Protein AF-A0A2R5FZ12-F1 (afdb_monomer)

Radius of gyration: 23.01 Å; Cα contacts (8 Å, |Δi|>4): 188; chains: 1; bounding box: 53×39×66 Å

pLDDT: mean 78.71, std 20.4, range [30.52, 96.88]

Sequence (179 aa):
MFALALGKTIGLENEPVILAGKSTLNLNSYYGGYCYAPLYIFCGKHLLAAKLRPSNVDPAGGALEELQRVIKQIRQKWKNVEILVRGDSAYSRENIMGWCESQTGVDYVFGLAQNSRLIQMTIATQSKAENEFEQKLSPIVSFLETLFIPDEELPQLASELIENSIWYKSLDYQTLQEC

Solvent-accessible surface area (backbone atoms only — not comparable to full-atom values): 11147 Å² total; per-residue (Å²): 106,41,37,34,52,54,96,68,94,76,88,90,84,91,78,91,81,87,88,85,82,82,92,55,70,26,69,20,81,90,77,73,40,72,35,69,46,65,46,48,37,25,44,77,93,41,80,77,44,78,45,85,37,51,31,73,54,64,85,44,65,70,44,58,61,51,49,53,54,51,51,52,58,49,37,75,78,41,78,86,58,65,38,38,42,29,29,35,38,72,53,62,38,67,76,47,51,56,48,34,72,72,36,89,57,32,48,76,52,58,38,74,64,92,45,72,68,59,52,64,73,38,44,72,58,50,55,51,52,52,53,51,49,51,64,60,38,53,63,47,37,57,51,46,52,73,77,42,83,85,55,90,60,48,61,59,58,37,52,74,73,54,81,88,82,87,86,86,82,90,81,89,80,82,78,80,79,80,130

Foldseek 3Di:
DKEKAFPDDDDDDDDDDDDDDDDLFDQAPVVRGTDWLWDFYYHVPRTQDIDIHRNPDQSCVCVQVVVVVSVVVVCVVPVDTAMEMEEEQSNPDPVNQVVQVVDPRRHYDYHHDDDPVVCVVCVVVVVVQVVVLCVQLVVQLVVVVVVDPDDPCSSVVSSVVDDDDDDDDDDDDDDPPDD

Mean predicted aligned error: 11.36 Å

Organism: NCBI:txid2005467

InterPro domains:
  IPR025668 Transposase DDE domain [PF13701] (26-148)

Nearest PDB structures (foldseek):
  3gt0-assembly1_A  TM=4.616E-01  e=7.090E-01  Bacillus cereus ATCC 14579
  6xp2-assembly1_A  TM=3.821E-01  e=1.670E+00  Homo sapiens
  6lhm-assembly2_B  TM=3.784E-01  e=1.563E+00  Homo sapiens
  5u1c-assembly1_D  TM=3.478E-01  e=7.114E+00  Saccharolobus solfataricus

Structure (mmCIF, N/CA/C/O backbone):
data_AF-A0A2R5FZ12-F1
#
_entry.id   AF-A0A2R5FZ12-F1
#
loop_
_atom_site.group_PDB
_atom_site.id
_atom_site.type_symbol
_atom_site.label_atom_id
_atom_site.label_alt_id
_atom_site.label_comp_id
_atom_site.label_asym_id
_atom_site.label_entity_id
_atom_site.label_seq_id
_atom_site.pdbx_PDB_ins_code
_atom_site.Cartn_x
_atom_site.Cartn_y
_atom_site.Cartn_z
_atom_site.occupancy
_atom_site.B_iso_or_equiv
_atom_site.auth_seq_id
_atom_site.auth_comp_id
_atom_site.auth_asym_id
_atom_site.auth_atom_id
_atom_site.pdbx_PDB_model_num
ATOM 1 N N . MET A 1 1 ? -7.144 0.133 -1.389 1.00 37.16 1 MET A N 1
ATOM 2 C CA . MET A 1 1 ? -7.596 -1.062 -0.655 1.00 37.16 1 MET A CA 1
ATOM 3 C C . MET A 1 1 ? -6.992 -1.080 0.749 1.00 37.16 1 MET A C 1
ATOM 5 O O . MET A 1 1 ? -5.779 -0.957 0.860 1.00 37.16 1 MET A O 1
ATOM 9 N N . PHE A 1 2 ? -7.809 -1.215 1.805 1.00 31.83 2 PHE A N 1
ATOM 10 C CA . PHE A 1 2 ? -7.318 -1.551 3.150 1.00 31.83 2 PHE A CA 1
ATOM 11 C C . PHE A 1 2 ? -7.220 -3.067 3.310 1.00 31.83 2 PHE A C 1
ATOM 13 O O . PHE A 1 2 ? -8.143 -3.800 2.952 1.00 31.83 2 PHE A O 1
ATOM 20 N N . ALA A 1 3 ? -6.137 -3.530 3.917 1.00 31.30 3 ALA A N 1
ATOM 21 C CA . ALA A 1 3 ? -5.964 -4.905 4.347 1.00 31.30 3 ALA A CA 1
ATOM 22 C C . ALA A 1 3 ? -5.496 -4.896 5.804 1.00 31.30 3 ALA A C 1
ATOM 24 O O . ALA A 1 3 ? -4.381 -4.487 6.095 1.00 31.30 3 ALA A O 1
ATOM 25 N N . LEU A 1 4 ? -6.321 -5.352 6.741 1.00 30.78 4 LEU A N 1
ATOM 26 C CA . LEU A 1 4 ? -5.812 -5.737 8.052 1.00 30.78 4 LEU A CA 1
ATOM 27 C C . LEU A 1 4 ? -5.124 -7.095 7.913 1.00 30.78 4 LEU A C 1
ATOM 29 O O . LEU A 1 4 ? -5.701 -8.046 7.388 1.00 30.78 4 LEU A O 1
ATOM 33 N N . ALA A 1 5 ? -3.896 -7.216 8.398 1.00 31.72 5 ALA A N 1
ATOM 34 C CA . ALA A 1 5 ? -3.294 -8.519 8.623 1.00 31.72 5 ALA A CA 1
ATOM 35 C C . ALA A 1 5 ? -3.570 -8.910 10.079 1.00 31.72 5 ALA A C 1
ATOM 37 O O . ALA A 1 5 ? -2.927 -8.403 10.993 1.00 31.72 5 ALA A O 1
ATOM 38 N N . LEU A 1 6 ? -4.547 -9.796 10.301 1.00 33.41 6 LEU A N 1
ATOM 39 C CA . LEU A 1 6 ? -4.666 -10.518 11.569 1.00 33.41 6 LEU A CA 1
ATOM 40 C C . LEU A 1 6 ? -4.069 -11.905 11.355 1.00 33.41 6 LEU A C 1
ATOM 42 O O . LEU A 1 6 ? -4.461 -12.629 10.436 1.00 33.41 6 LEU A O 1
ATOM 46 N N . GLY A 1 7 ? -3.120 -12.286 12.204 1.00 30.52 7 GLY A N 1
ATOM 47 C CA . GLY A 1 7 ? -2.540 -13.624 12.205 1.00 30.52 7 GLY A CA 1
ATOM 48 C C . GLY A 1 7 ? -3.525 -14.669 12.729 1.00 30.52 7 GLY A C 1
ATOM 49 O O . GLY A 1 7 ? -3.371 -15.133 13.854 1.00 30.52 7 GLY A O 1
ATOM 50 N N . LYS A 1 8 ? -4.546 -15.049 11.943 1.00 34.25 8 LYS A N 1
A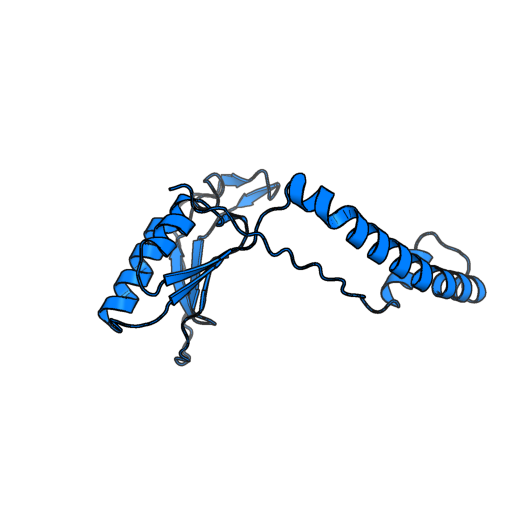TOM 51 C CA . LYS A 1 8 ? -5.244 -16.337 12.107 1.00 34.25 8 LYS A CA 1
ATOM 52 C C . LYS A 1 8 ? -6.089 -16.733 10.893 1.00 34.25 8 LYS A C 1
ATOM 54 O O . LYS A 1 8 ? -6.926 -15.974 10.414 1.00 34.25 8 LYS A O 1
ATOM 59 N N . THR A 1 9 ? -5.897 -17.967 10.438 1.00 34.16 9 THR A N 1
ATOM 60 C CA . THR A 1 9 ? -6.667 -18.615 9.370 1.00 34.16 9 THR A CA 1
ATOM 61 C C . THR A 1 9 ? -8.039 -19.035 9.898 1.00 34.16 9 THR A C 1
ATOM 63 O O . THR A 1 9 ? -8.113 -19.797 10.860 1.00 34.16 9 THR A O 1
ATOM 66 N N . ILE A 1 10 ? -9.125 -18.563 9.281 1.00 36.34 10 ILE A N 1
ATOM 67 C CA . ILE A 1 10 ? -10.497 -19.037 9.540 1.00 36.34 10 ILE A CA 1
ATOM 68 C C . ILE A 1 10 ? -11.136 -19.449 8.195 1.00 36.34 10 ILE A C 1
ATOM 70 O O . ILE A 1 10 ? -10.653 -19.051 7.137 1.00 36.34 10 ILE A O 1
ATOM 74 N N . GLY A 1 11 ? -12.068 -20.405 8.233 1.00 34.91 11 GLY A N 1
ATOM 75 C CA . GLY A 1 11 ? -12.521 -21.234 7.112 1.00 34.91 11 GLY A CA 1
ATOM 76 C C . GLY A 1 11 ? -13.508 -20.598 6.126 1.00 34.91 11 GLY A C 1
ATOM 77 O O . GLY A 1 11 ? -13.911 -19.449 6.258 1.00 34.91 11 GLY A O 1
ATOM 78 N N . LEU A 1 12 ? -13.818 -21.395 5.099 1.00 48.75 12 LEU A N 1
ATOM 79 C CA . LEU A 1 12 ? -14.592 -21.097 3.891 1.00 48.75 12 LEU A CA 1
ATOM 80 C C . LEU A 1 12 ? -16.104 -21.215 4.122 1.00 48.75 12 LEU A C 1
ATOM 82 O O . LEU A 1 12 ? -16.524 -22.209 4.697 1.00 48.75 12 LEU A O 1
ATOM 86 N N . GLU A 1 13 ? -16.876 -20.270 3.579 1.00 36.62 13 GLU A N 1
ATOM 87 C CA . GLU A 1 13 ? -18.112 -20.490 2.803 1.00 36.62 13 GLU A CA 1
ATOM 88 C C . GLU A 1 13 ? -18.540 -19.146 2.173 1.00 36.62 13 GLU A C 1
ATOM 90 O O . GLU A 1 13 ? -18.521 -18.110 2.837 1.00 36.62 13 GLU A O 1
ATOM 95 N N . ASN A 1 14 ? -18.828 -19.144 0.865 1.00 37.09 14 ASN A N 1
ATOM 96 C CA . ASN A 1 14 ? -19.140 -17.952 0.067 1.00 37.09 14 ASN A CA 1
ATOM 97 C C . ASN A 1 14 ? -20.619 -17.964 -0.343 1.00 37.09 14 ASN A C 1
ATOM 99 O O . ASN A 1 14 ? -21.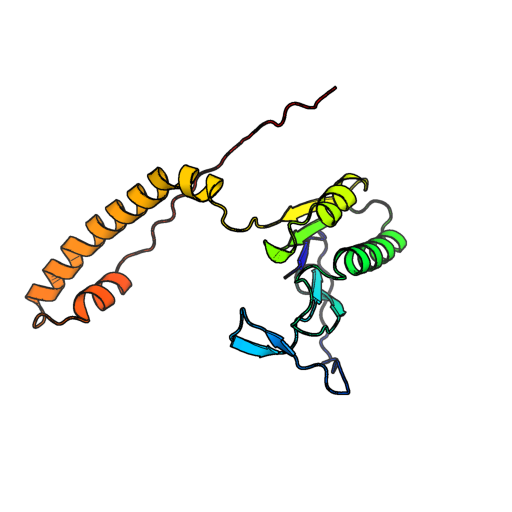015 -18.799 -1.151 1.00 37.09 14 ASN A O 1
ATOM 103 N N . GLU A 1 15 ? -21.383 -16.976 0.119 1.00 30.98 15 GLU A N 1
ATOM 104 C CA . GLU A 1 15 ? -22.682 -16.576 -0.441 1.00 30.98 15 GLU A CA 1
ATOM 105 C C . GLU A 1 15 ? -22.563 -15.111 -0.918 1.00 30.98 15 GLU A C 1
ATOM 107 O O . GLU A 1 15 ? -22.040 -14.270 -0.175 1.00 30.98 15 GLU A O 1
ATOM 112 N N . PRO A 1 16 ? -22.981 -14.767 -2.151 1.00 31.72 16 PRO A N 1
ATOM 113 C CA . PRO A 1 16 ? -22.847 -13.411 -2.674 1.00 31.72 16 PRO A CA 1
ATOM 114 C C . PRO A 1 16 ? -23.851 -12.448 -2.020 1.00 31.72 16 PRO A C 1
ATOM 116 O O . PRO A 1 16 ? -25.064 -12.580 -2.164 1.00 31.72 16 PRO A O 1
ATOM 119 N N . VAL A 1 17 ? -23.338 -11.416 -1.345 1.00 34.41 17 VAL A N 1
ATOM 120 C CA . VAL A 1 17 ? -24.139 -10.314 -0.788 1.00 34.41 17 VAL A CA 1
ATOM 121 C C . VAL A 1 17 ? -24.279 -9.206 -1.837 1.00 34.41 17 VAL A C 1
ATOM 123 O O . VAL A 1 17 ? -23.292 -8.574 -2.212 1.00 34.41 17 VAL A O 1
ATOM 126 N N . ILE A 1 18 ? -25.504 -8.933 -2.300 1.00 33.47 18 ILE A N 1
ATOM 127 C CA . ILE A 1 18 ? -25.792 -7.786 -3.177 1.00 33.47 18 ILE A CA 1
ATOM 128 C C . ILE A 1 18 ? -25.834 -6.501 -2.337 1.00 33.47 18 ILE A C 1
ATOM 130 O O . ILE A 1 18 ? -26.708 -6.322 -1.490 1.00 33.47 18 ILE A O 1
ATOM 134 N N . LEU A 1 19 ? -24.899 -5.584 -2.599 1.00 31.23 19 LEU A N 1
ATOM 135 C CA . LEU A 1 19 ? -24.813 -4.270 -1.963 1.00 31.23 19 LEU A CA 1
ATOM 136 C C . LEU A 1 19 ? -25.278 -3.171 -2.935 1.00 31.23 19 LEU A C 1
ATOM 138 O O . LEU A 1 19 ? -24.471 -2.662 -3.706 1.00 31.23 19 LEU A O 1
ATOM 142 N N . ALA A 1 20 ? -26.563 -2.800 -2.835 1.00 33.91 20 ALA A N 1
ATOM 143 C CA . ALA A 1 20 ? -27.115 -1.434 -2.954 1.00 33.91 20 ALA A CA 1
ATOM 144 C C . ALA A 1 20 ? -28.317 -1.236 -3.897 1.00 33.91 20 ALA A C 1
ATOM 146 O O . ALA A 1 20 ? -28.367 -1.721 -5.024 1.00 33.91 20 ALA A O 1
ATOM 147 N N . GLY A 1 21 ? -29.251 -0.405 -3.414 1.00 31.05 21 GLY A N 1
ATOM 148 C CA . GLY A 1 21 ? -30.323 0.237 -4.169 1.00 31.05 21 GLY A CA 1
ATOM 149 C C . GLY A 1 21 ? -30.170 1.768 -4.189 1.00 31.05 21 GLY A C 1
ATOM 150 O O . GLY A 1 21 ? -29.720 2.362 -3.214 1.00 31.05 21 GLY A O 1
ATOM 151 N N . LYS A 1 22 ? -30.603 2.365 -5.312 1.00 34.91 22 LYS A N 1
ATOM 152 C CA . LYS A 1 22 ? -30.754 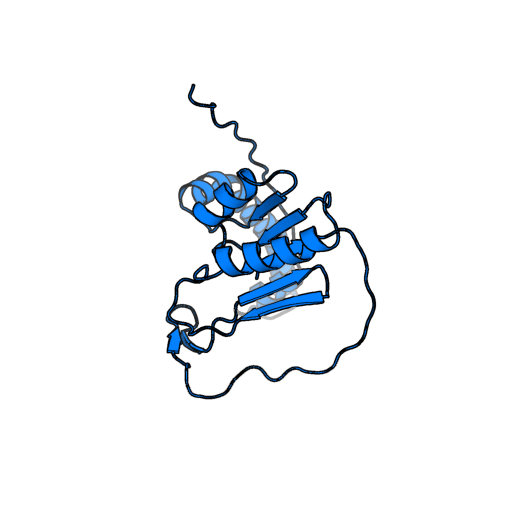3.799 -5.668 1.00 34.91 22 LYS A CA 1
ATOM 153 C C . LYS A 1 22 ? -29.483 4.676 -5.812 1.00 34.91 22 LYS A C 1
ATOM 155 O O . LYS A 1 22 ? -28.911 5.184 -4.855 1.00 34.91 22 LYS A O 1
ATOM 160 N N . SER A 1 23 ? -29.127 4.886 -7.090 1.00 44.22 23 SER A N 1
ATOM 161 C CA . SER A 1 23 ? -28.481 6.051 -7.738 1.00 44.22 23 SER A CA 1
ATOM 162 C C . SER A 1 23 ? -27.526 6.912 -6.894 1.00 44.22 23 SER A C 1
ATOM 164 O O . SER A 1 23 ? -27.899 7.966 -6.388 1.00 44.22 23 SER A O 1
ATOM 166 N N . THR A 1 24 ? -26.265 6.497 -6.813 1.00 49.84 24 THR A N 1
ATOM 167 C CA . THR A 1 24 ? -25.155 7.253 -6.184 1.00 49.84 24 THR A CA 1
ATOM 168 C C . THR A 1 24 ? -23.909 7.290 -7.084 1.00 49.84 24 THR A C 1
ATOM 170 O O . THR A 1 24 ? -22.797 7.565 -6.630 1.00 49.84 24 THR A O 1
ATOM 173 N N . LEU A 1 25 ? -24.114 7.025 -8.379 1.00 52.91 25 LEU A N 1
ATOM 174 C CA . LEU A 1 25 ? -23.098 7.068 -9.423 1.00 52.91 25 LEU A CA 1
ATOM 175 C C . LEU A 1 25 ? -22.672 8.528 -9.635 1.00 52.91 25 LEU A C 1
ATOM 177 O O . LEU A 1 25 ? -23.484 9.357 -10.039 1.00 52.91 25 LEU A O 1
ATOM 181 N N . ASN A 1 26 ? -21.416 8.848 -9.337 1.00 60.09 26 ASN A N 1
ATOM 182 C CA . ASN A 1 26 ? -20.874 10.196 -9.509 1.00 60.09 26 ASN A CA 1
ATOM 183 C C . ASN A 1 26 ? -19.678 10.168 -10.459 1.00 60.09 26 ASN A C 1
ATOM 185 O O . ASN A 1 26 ? -19.008 9.140 -10.591 1.00 60.09 26 ASN A O 1
ATOM 189 N N . LEU A 1 27 ? -19.430 11.292 -11.133 1.00 64.50 27 LEU A N 1
ATOM 190 C CA . LEU A 1 27 ? -18.272 11.443 -12.005 1.00 64.50 27 LEU A CA 1
ATOM 191 C C . LEU A 1 27 ? -17.005 11.486 -11.150 1.00 64.50 27 LEU A C 1
ATOM 193 O O . LEU A 1 27 ? -16.879 12.315 -10.249 1.00 64.50 27 LEU A O 1
ATOM 197 N N . ASN A 1 28 ? -16.068 10.601 -11.454 1.00 66.44 28 ASN A N 1
ATOM 198 C CA . ASN A 1 28 ? -14.747 10.589 -10.861 1.00 66.44 28 ASN A CA 1
ATOM 199 C C . ASN A 1 28 ? -13.733 11.036 -11.917 1.00 66.44 28 ASN A C 1
ATOM 201 O O . ASN A 1 28 ? -13.581 10.387 -12.949 1.00 66.44 28 ASN A O 1
ATOM 205 N N . SER A 1 29 ? -13.048 12.149 -11.659 1.00 69.44 29 SER A N 1
ATOM 206 C CA . SER A 1 29 ? -12.055 12.721 -12.575 1.00 69.44 29 SER A CA 1
ATOM 207 C C . SER A 1 29 ? -10.801 11.861 -12.712 1.00 69.44 29 SER A C 1
ATOM 209 O O . SER A 1 29 ? -10.200 11.845 -13.779 1.00 69.44 29 SER A O 1
ATOM 211 N N . TYR A 1 30 ? -10.429 11.122 -11.665 1.00 65.31 30 TYR A N 1
ATOM 212 C CA . TYR A 1 30 ? -9.283 10.215 -11.689 1.00 65.31 30 TYR A CA 1
ATOM 213 C C . TYR A 1 30 ? -9.537 8.997 -12.591 1.00 65.31 30 TYR A C 1
ATOM 215 O O . TYR A 1 30 ? -8.657 8.601 -13.344 1.00 65.31 30 TYR A O 1
ATOM 223 N N . TYR A 1 31 ? -10.751 8.437 -12.566 1.00 67.75 31 TYR A N 1
ATOM 224 C CA . TYR A 1 31 ? -11.140 7.296 -13.410 1.00 67.75 31 TYR A CA 1
ATOM 225 C C . TYR A 1 31 ? -11.833 7.692 -14.723 1.00 67.75 31 TYR A C 1
ATOM 227 O O . TYR A 1 31 ? -12.207 6.818 -15.499 1.00 67.75 31 TYR A O 1
ATOM 235 N N . GLY A 1 32 ? -12.041 8.989 -14.970 1.00 68.25 32 GLY A N 1
ATOM 236 C CA . GLY A 1 32 ? -12.652 9.495 -16.202 1.00 68.25 32 GLY A CA 1
ATOM 237 C C . GLY A 1 32 ? -14.081 9.000 -16.456 1.00 68.25 32 GLY A C 1
ATOM 238 O O . GLY A 1 32 ? -14.481 8.864 -17.608 1.00 68.25 32 GLY A O 1
ATOM 239 N N . GLY A 1 33 ? -14.858 8.699 -15.409 1.00 73.06 33 GLY A N 1
ATOM 240 C CA . GLY A 1 33 ? -16.167 8.066 -15.581 1.00 73.06 33 GLY A CA 1
ATOM 241 C C . GLY A 1 33 ? -17.053 8.080 -14.343 1.00 73.06 33 GLY A C 1
ATOM 242 O O . GLY A 1 33 ? -16.643 8.492 -13.256 1.00 73.06 33 GLY A O 1
ATOM 243 N N . TYR A 1 34 ? -18.298 7.639 -14.516 1.00 72.38 34 TYR A N 1
ATOM 244 C CA . TYR A 1 34 ? -19.248 7.516 -13.419 1.00 72.38 34 TYR A CA 1
ATOM 245 C C . TYR A 1 34 ? -19.059 6.184 -12.700 1.00 72.38 34 TYR A C 1
ATOM 247 O O . TYR A 1 34 ? -19.287 5.122 -13.277 1.00 72.38 34 TYR A O 1
ATOM 255 N N . CYS A 1 35 ? -18.654 6.227 -11.436 1.00 71.50 35 CYS A N 1
ATOM 256 C CA . CYS A 1 35 ? -18.363 5.016 -10.676 1.00 71.50 35 CYS A CA 1
ATOM 257 C C . CYS A 1 35 ? -18.780 5.123 -9.206 1.00 71.50 35 CYS A C 1
ATOM 259 O O . CYS A 1 35 ? -19.297 6.143 -8.745 1.00 71.50 35 CYS A O 1
ATOM 261 N N . TYR A 1 36 ? -18.558 4.028 -8.483 1.00 73.69 36 TYR A N 1
ATOM 262 C CA . TYR A 1 36 ? -18.585 3.955 -7.028 1.00 73.69 36 TYR A CA 1
ATOM 263 C C . TYR A 1 36 ? -17.155 3.874 -6.492 1.00 73.69 36 TYR A C 1
ATOM 265 O O . TYR A 1 36 ? -16.284 3.317 -7.155 1.00 73.69 36 TYR A O 1
ATOM 273 N N . ALA A 1 37 ? -16.926 4.362 -5.271 1.00 77.25 37 ALA A N 1
ATOM 274 C CA . ALA A 1 37 ? -15.649 4.206 -4.566 1.00 77.25 37 ALA A CA 1
ATOM 275 C C . ALA A 1 37 ? -15.832 3.357 -3.295 1.00 77.25 37 ALA A C 1
ATOM 277 O O . ALA A 1 37 ? -15.763 3.882 -2.174 1.00 77.25 37 ALA A O 1
ATOM 278 N N . PRO A 1 38 ? -16.118 2.048 -3.436 1.00 83.50 38 PRO A N 1
ATOM 279 C CA . PRO A 1 38 ? -16.372 1.194 -2.288 1.00 83.50 38 PRO A CA 1
ATOM 280 C C . PRO A 1 38 ? -15.158 1.158 -1.355 1.00 83.50 38 PRO A C 1
ATOM 282 O O . PRO A 1 38 ? -14.010 1.081 -1.790 1.00 83.50 38 PRO A O 1
ATOM 285 N N . LEU A 1 39 ? -15.429 1.225 -0.056 1.00 87.44 39 LEU A N 1
ATOM 286 C CA . LEU A 1 39 ? -14.437 1.012 0.984 1.00 87.44 39 LEU A CA 1
ATOM 287 C C . LEU A 1 39 ? -14.558 -0.421 1.480 1.00 87.44 39 LEU A C 1
ATOM 289 O O . LEU A 1 39 ? -15.613 -0.834 1.963 1.00 87.44 39 LEU A O 1
ATOM 293 N N . TYR A 1 40 ? -13.459 -1.156 1.371 1.00 89.06 40 TYR A N 1
ATOM 294 C CA . TYR A 1 40 ? -13.363 -2.530 1.832 1.00 89.06 40 TYR A CA 1
ATOM 295 C C . TYR A 1 40 ? -12.285 -2.660 2.895 1.00 89.06 40 TYR A C 1
ATOM 297 O O . TYR A 1 40 ? -11.207 -2.082 2.755 1.00 89.06 40 TYR A O 1
ATOM 305 N N . ILE A 1 41 ? -12.580 -3.457 3.919 1.00 91.19 41 ILE A N 1
ATOM 306 C CA . ILE A 1 41 ? -11.626 -3.885 4.938 1.00 91.19 41 ILE A CA 1
ATOM 307 C C . ILE A 1 41 ? -11.565 -5.405 4.897 1.00 91.19 41 ILE A C 1
ATOM 309 O O . ILE A 1 41 ? -12.573 -6.074 5.132 1.00 91.19 41 ILE A O 1
ATOM 313 N N . PHE A 1 42 ? -10.380 -5.940 4.625 1.00 89.44 42 PHE A N 1
ATOM 314 C CA . PHE A 1 42 ? -10.133 -7.378 4.590 1.00 89.44 42 PHE A CA 1
ATOM 315 C C . PHE A 1 42 ? -9.269 -7.837 5.760 1.00 89.44 42 PHE A C 1
ATOM 317 O O . PHE A 1 42 ? -8.474 -7.065 6.285 1.00 89.44 42 PHE A O 1
ATOM 324 N N . CYS A 1 43 ? -9.391 -9.114 6.112 1.00 88.19 43 CYS A N 1
ATOM 325 C CA . CYS A 1 43 ? -8.427 -9.864 6.901 1.00 88.19 43 CYS A CA 1
ATOM 326 C C . CYS A 1 43 ? -7.983 -11.111 6.131 1.00 88.19 43 CYS A C 1
ATOM 328 O O . CYS A 1 43 ? -8.678 -12.135 6.106 1.00 88.19 43 CYS A O 1
ATOM 330 N N . GLY A 1 44 ? -6.824 -11.018 5.475 1.00 85.62 44 GLY A N 1
ATOM 331 C CA . GLY A 1 44 ? -6.410 -12.004 4.480 1.00 85.62 44 GLY A CA 1
ATOM 332 C C . GLY A 1 44 ? -7.457 -12.095 3.367 1.00 85.62 44 GLY A C 1
ATOM 333 O O . GLY A 1 44 ? -7.744 -11.104 2.705 1.00 85.62 44 GLY A O 1
ATOM 334 N N . LYS A 1 45 ? -8.070 -13.270 3.205 1.00 86.62 45 LYS A N 1
ATOM 335 C CA . LYS A 1 45 ? -9.146 -13.511 2.229 1.00 86.62 45 LYS A CA 1
ATOM 336 C C . LYS A 1 45 ? -10.552 -13.118 2.708 1.00 86.62 45 LYS A C 1
ATOM 338 O O . LYS A 1 45 ? -11.494 -13.190 1.929 1.00 86.62 45 LYS A O 1
ATOM 343 N N . HIS A 1 46 ? -10.720 -12.754 3.981 1.00 86.88 46 HIS A N 1
ATOM 344 C CA . HIS A 1 46 ? -12.041 -12.516 4.568 1.00 86.88 46 HIS A CA 1
ATOM 345 C C . HIS A 1 46 ? -12.424 -11.048 4.486 1.00 86.88 46 HIS A C 1
ATOM 347 O O . HIS A 1 46 ? -11.686 -10.186 4.957 1.00 86.88 46 HIS A O 1
ATOM 353 N N . LEU A 1 47 ? -13.602 -10.764 3.943 1.00 89.69 47 LEU A N 1
ATOM 354 C CA . LEU A 1 47 ? -14.176 -9.427 3.949 1.00 89.69 47 LEU A CA 1
ATOM 355 C C . LEU A 1 47 ? -14.780 -9.130 5.331 1.00 89.69 47 LEU A C 1
ATOM 357 O O . LEU A 1 47 ? -15.734 -9.782 5.743 1.00 89.69 47 LEU A O 1
ATOM 361 N N . LEU A 1 48 ? -14.227 -8.148 6.048 1.00 90.56 48 LEU A N 1
ATOM 362 C CA . LEU A 1 48 ? -14.702 -7.733 7.376 1.00 90.56 48 LEU A CA 1
ATOM 363 C C . LEU A 1 48 ? -15.691 -6.566 7.312 1.00 90.56 48 LEU A C 1
ATOM 365 O O . LEU A 1 48 ? -16.578 -6.444 8.157 1.00 90.56 48 LEU A O 1
ATOM 369 N N . ALA A 1 49 ? -15.532 -5.682 6.327 1.00 90.69 49 ALA A N 1
ATOM 370 C CA . ALA A 1 49 ? -16.460 -4.589 6.082 1.00 90.69 49 ALA A CA 1
ATOM 371 C C . ALA A 1 49 ? -16.479 -4.209 4.603 1.00 90.69 49 ALA A C 1
ATOM 373 O O . ALA A 1 49 ? -15.433 -4.144 3.958 1.00 90.69 49 ALA A O 1
ATOM 374 N N . ALA A 1 50 ? -17.674 -3.896 4.106 1.00 90.75 50 ALA A N 1
ATOM 375 C CA . ALA A 1 50 ? -17.899 -3.302 2.800 1.00 90.75 50 ALA A CA 1
ATOM 376 C C . ALA A 1 50 ? -18.854 -2.123 2.949 1.00 90.75 50 ALA A C 1
ATOM 378 O O . ALA A 1 50 ? -19.971 -2.271 3.446 1.00 90.75 50 ALA A O 1
ATOM 379 N N . LYS A 1 51 ? -18.409 -0.949 2.513 1.00 85.94 51 LYS A N 1
ATOM 380 C CA . LYS A 1 51 ? -19.196 0.279 2.529 1.00 85.94 51 LYS A CA 1
ATOM 381 C C . LYS A 1 51 ? -19.201 0.872 1.135 1.00 85.94 51 LYS A C 1
ATOM 383 O O . LYS A 1 51 ? -18.175 1.353 0.655 1.00 85.94 51 LYS A O 1
ATOM 388 N N . LEU A 1 52 ? -20.359 0.841 0.484 1.00 83.75 52 LEU A N 1
ATOM 389 C CA . LEU A 1 52 ? -20.523 1.521 -0.791 1.00 83.75 52 LEU A CA 1
ATOM 390 C C . LEU A 1 52 ? -20.538 3.033 -0.556 1.00 83.75 52 LEU A C 1
ATOM 392 O O . LEU A 1 52 ? -21.228 3.520 0.339 1.00 83.75 52 LEU A O 1
ATOM 396 N N . ARG A 1 53 ? -19.764 3.770 -1.353 1.00 84.06 53 ARG A N 1
ATOM 397 C CA . ARG A 1 53 ? -19.682 5.229 -1.275 1.00 84.06 53 ARG A CA 1
ATOM 398 C C . ARG A 1 53 ? -19.773 5.843 -2.671 1.00 84.06 53 ARG A C 1
ATOM 400 O O . ARG A 1 53 ? -19.313 5.212 -3.632 1.00 84.06 53 ARG A O 1
ATOM 407 N N . PRO A 1 54 ? -20.311 7.070 -2.781 1.00 78.25 54 PRO A N 1
ATOM 408 C CA . PRO A 1 54 ? -20.155 7.885 -3.979 1.00 78.25 54 PRO A CA 1
ATOM 409 C C . PRO A 1 54 ? -18.677 8.022 -4.358 1.00 78.25 54 PRO A C 1
ATOM 411 O O . PRO A 1 54 ? -17.811 8.005 -3.489 1.00 78.25 54 PRO A O 1
ATOM 414 N N . SER A 1 55 ? -18.371 8.161 -5.642 1.00 75.06 55 SER A N 1
ATOM 415 C CA . SER A 1 55 ? -16.988 8.259 -6.131 1.00 75.06 55 SER A CA 1
ATOM 416 C C . SER A 1 55 ? -16.368 9.657 -6.063 1.00 75.06 55 SER A C 1
ATOM 418 O O . SER A 1 55 ? -15.179 9.796 -6.342 1.00 75.06 55 SER A O 1
ATOM 420 N N . ASN A 1 56 ? -17.150 10.680 -5.711 1.00 77.75 56 ASN A N 1
ATOM 421 C CA . ASN A 1 56 ? -16.733 12.082 -5.607 1.00 77.75 56 ASN A CA 1
ATOM 422 C C . ASN A 1 56 ? -16.332 12.497 -4.179 1.00 77.75 56 ASN A C 1
ATOM 424 O O . ASN A 1 56 ? -16.199 13.685 -3.898 1.00 77.75 56 ASN A O 1
ATOM 428 N N . VAL A 1 57 ? -16.185 11.535 -3.267 1.00 82.25 57 VAL A N 1
ATOM 429 C CA . VAL A 1 57 ? -15.733 11.772 -1.890 1.00 82.25 57 VAL A CA 1
ATOM 430 C C . VAL A 1 57 ? -14.227 11.563 -1.778 1.00 82.25 57 VAL A C 1
ATOM 432 O O . VAL A 1 57 ? -13.627 10.886 -2.615 1.00 82.25 57 VAL A O 1
ATOM 435 N N . ASP A 1 58 ? -13.620 12.095 -0.715 1.00 84.44 58 ASP A N 1
ATOM 436 C CA . ASP A 1 58 ? -12.220 11.796 -0.409 1.00 84.44 58 ASP A CA 1
ATOM 437 C C . ASP A 1 58 ? -12.002 10.265 -0.350 1.00 84.44 58 ASP A C 1
ATOM 439 O O . ASP A 1 58 ? -12.792 9.545 0.283 1.00 84.44 58 ASP A O 1
ATOM 443 N N . PRO A 1 59 ? -10.944 9.736 -0.992 1.00 82.25 59 PRO A N 1
ATOM 444 C CA . PRO A 1 59 ? -10.670 8.304 -1.007 1.00 82.25 59 PRO A CA 1
ATOM 445 C C . PRO A 1 59 ? -10.641 7.652 0.383 1.00 82.25 59 PRO A C 1
ATOM 447 O O . PRO A 1 59 ? -11.186 6.552 0.531 1.00 82.25 59 PRO A O 1
ATOM 450 N N . ALA A 1 60 ? -10.105 8.348 1.394 1.00 87.94 60 ALA A N 1
ATOM 451 C CA . ALA A 1 60 ? -10.046 7.935 2.797 1.00 87.94 60 ALA A CA 1
ATOM 452 C C . ALA A 1 60 ? -11.266 8.353 3.631 1.00 87.94 60 ALA A C 1
ATOM 454 O O . ALA A 1 60 ? -11.375 7.971 4.797 1.00 87.94 60 ALA A O 1
ATOM 455 N N . GLY A 1 61 ? -12.218 9.084 3.052 1.00 89.56 61 GLY A N 1
ATOM 456 C CA . GLY A 1 61 ? -13.430 9.522 3.734 1.00 89.56 61 GLY A CA 1
ATOM 457 C C . GLY A 1 61 ? -14.226 8.351 4.317 1.00 89.56 61 GLY A C 1
ATOM 458 O O . GLY A 1 61 ? -14.669 7.457 3.589 1.00 89.56 61 GLY A O 1
ATOM 459 N N . GLY A 1 62 ? -14.439 8.361 5.632 1.00 89.81 62 GLY A N 1
ATOM 460 C CA . GLY A 1 62 ? -15.156 7.300 6.338 1.00 89.81 62 GLY A CA 1
ATOM 461 C C . GLY A 1 62 ? -14.297 6.087 6.714 1.00 89.81 62 GLY A C 1
ATOM 462 O O . GLY A 1 62 ? -14.840 5.102 7.211 1.00 89.81 62 GLY A O 1
ATOM 463 N N . ALA A 1 63 ? -12.995 6.100 6.420 1.00 92.06 63 ALA A N 1
ATOM 464 C CA . ALA A 1 63 ? -12.121 4.963 6.666 1.00 92.06 63 ALA A CA 1
ATOM 465 C C . ALA A 1 63 ? -11.783 4.750 8.137 1.00 92.06 63 ALA A C 1
ATOM 467 O O . ALA A 1 63 ? -11.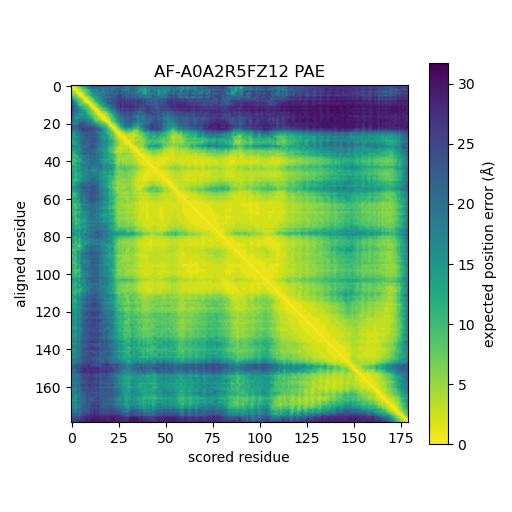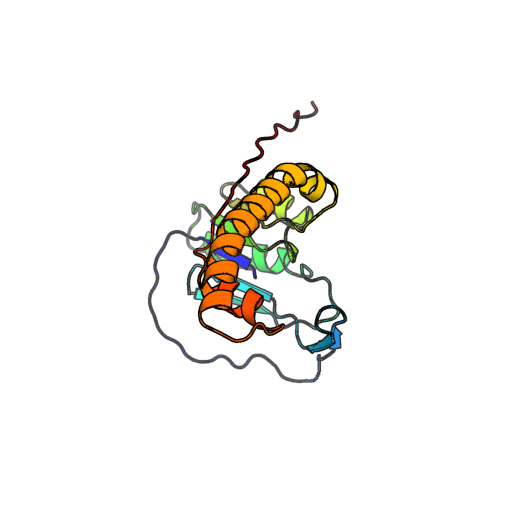808 3.613 8.608 1.00 92.06 63 ALA A O 1
ATOM 468 N N . LEU A 1 64 ? -11.475 5.832 8.853 1.00 95.06 64 LEU A N 1
ATOM 469 C CA . LEU A 1 64 ? -11.121 5.774 10.266 1.00 95.06 64 LEU A CA 1
ATOM 470 C C . LEU A 1 64 ? -12.283 5.210 11.091 1.00 95.06 64 LEU A C 1
ATOM 472 O O . LEU A 1 64 ? -12.086 4.353 11.947 1.00 95.06 64 LEU A O 1
ATOM 476 N N . GLU A 1 65 ? -13.505 5.633 10.783 1.00 95.06 65 GLU A N 1
ATOM 477 C CA . GLU A 1 65 ? -14.722 5.204 11.462 1.00 95.06 65 GLU A CA 1
ATOM 478 C C . GLU A 1 65 ? -14.989 3.710 11.240 1.00 95.06 65 GLU A C 1
ATOM 480 O O . GLU A 1 65 ? -15.318 2.983 12.180 1.00 95.06 65 GLU A O 1
ATOM 485 N N . GLU A 1 66 ? -14.814 3.220 10.007 1.00 94.38 66 GLU A N 1
ATOM 486 C CA . GLU A 1 66 ? -14.955 1.789 9.719 1.00 94.38 66 GLU A CA 1
ATOM 487 C C . GLU A 1 66 ? -13.839 0.965 10.370 1.00 94.38 66 GLU A C 1
ATOM 489 O O . GLU A 1 66 ? -14.110 -0.110 10.910 1.00 94.38 66 GLU A O 1
ATOM 494 N N . LEU A 1 67 ? -12.607 1.479 10.387 1.00 95.06 67 LEU A N 1
ATOM 495 C CA . LEU A 1 67 ? -11.471 0.839 11.044 1.00 95.06 67 LEU A CA 1
ATOM 496 C C . LEU A 1 67 ? -11.710 0.699 12.554 1.00 95.06 67 LEU A C 1
ATOM 498 O O . LEU A 1 67 ? -11.610 -0.403 13.098 1.00 95.06 67 LEU A O 1
ATOM 502 N N . GLN A 1 68 ? -12.124 1.783 13.212 1.00 95.88 68 GLN A N 1
ATOM 503 C CA . GLN A 1 68 ? -12.516 1.801 14.622 1.00 95.88 68 GLN A CA 1
ATOM 504 C C . GLN A 1 68 ? -13.640 0.800 14.908 1.00 95.88 68 GLN A C 1
ATOM 506 O O . GLN A 1 68 ? -13.569 0.033 15.873 1.00 95.88 68 GLN A O 1
ATOM 511 N N . ARG A 1 69 ? -14.672 0.763 14.054 1.00 96.06 69 ARG A N 1
ATOM 512 C CA . ARG A 1 69 ? -15.809 -0.158 14.192 1.00 96.06 69 ARG A CA 1
ATOM 513 C C . ARG A 1 69 ? -15.380 -1.622 14.083 1.00 96.06 69 ARG A C 1
ATOM 515 O O . ARG A 1 69 ? -15.858 -2.452 14.862 1.00 96.06 69 ARG A O 1
ATOM 522 N N . VAL A 1 70 ? -14.515 -1.956 13.127 1.00 94.56 70 VAL A N 1
ATOM 523 C CA . VAL A 1 70 ? -14.023 -3.326 12.908 1.00 94.56 70 VAL A CA 1
ATOM 524 C C . VAL A 1 70 ? -13.089 -3.755 14.040 1.00 94.56 70 VAL A C 1
ATOM 526 O O . VAL A 1 70 ? -13.313 -4.802 14.648 1.00 94.56 70 VAL A O 1
ATOM 529 N N . ILE A 1 71 ? -12.104 -2.928 14.397 1.00 94.31 71 ILE A N 1
ATOM 530 C CA . ILE A 1 71 ? -11.141 -3.232 15.467 1.00 94.31 71 ILE A CA 1
ATOM 531 C C . ILE A 1 71 ? -11.842 -3.394 16.818 1.00 94.31 71 ILE A C 1
ATOM 533 O O . ILE A 1 71 ? -11.530 -4.323 17.567 1.00 94.31 71 ILE A O 1
ATOM 537 N N . LYS A 1 72 ? -12.854 -2.570 17.115 1.00 95.31 72 LYS A N 1
ATOM 538 C CA . LYS A 1 72 ? -13.670 -2.724 18.327 1.00 95.31 72 LYS A CA 1
ATOM 539 C C . LYS A 1 72 ? -14.345 -4.098 18.397 1.00 95.31 72 LYS A C 1
ATOM 541 O O . LYS A 1 72 ? -14.320 -4.726 19.453 1.00 95.31 72 LYS A O 1
ATOM 546 N N . GLN A 1 73 ? -14.925 -4.581 17.297 1.00 95.38 73 GLN A N 1
ATOM 547 C CA . GLN A 1 73 ? -15.578 -5.898 17.249 1.00 95.38 73 GLN A CA 1
ATOM 548 C C . GLN A 1 73 ? -14.576 -7.049 17.396 1.00 95.38 73 GLN A C 1
ATOM 550 O O . GLN A 1 73 ? -14.841 -8.004 18.125 1.00 95.38 73 GLN A O 1
ATOM 555 N N . ILE A 1 74 ? -13.403 -6.937 16.768 1.00 93.19 74 ILE A N 1
ATOM 556 C CA . ILE A 1 74 ? -12.307 -7.903 16.929 1.00 93.19 74 ILE A CA 1
ATOM 557 C C . ILE A 1 74 ? -11.907 -7.988 18.409 1.00 93.19 74 ILE A C 1
ATOM 559 O O . ILE A 1 74 ? -11.866 -9.079 18.980 1.00 93.19 74 ILE A O 1
ATOM 563 N N . ARG A 1 75 ? -11.700 -6.841 19.068 1.00 93.56 75 ARG A N 1
ATOM 564 C CA . ARG A 1 75 ? -11.272 -6.775 20.476 1.00 93.56 75 ARG A CA 1
ATOM 565 C C . ARG A 1 75 ? -12.316 -7.250 21.480 1.00 93.56 75 ARG A C 1
ATOM 567 O O . ARG A 1 75 ? -11.955 -7.730 22.553 1.00 93.56 75 ARG A O 1
ATOM 574 N N . GLN A 1 76 ? -13.603 -7.185 21.138 1.00 95.31 76 GLN A N 1
ATOM 575 C CA . GLN A 1 76 ? -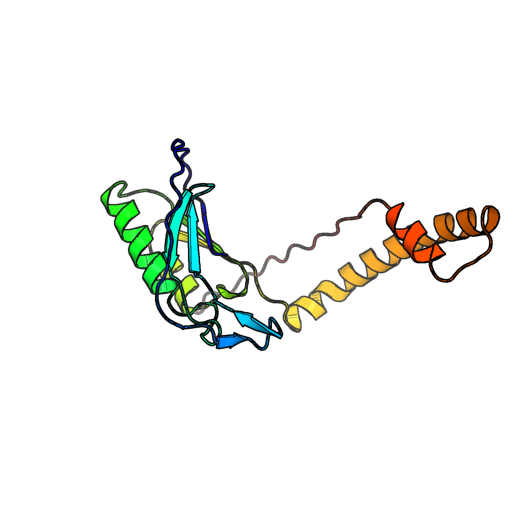14.659 -7.796 21.953 1.00 95.31 76 GLN A CA 1
ATOM 576 C C . GLN A 1 76 ? -14.511 -9.321 22.050 1.00 95.31 76 GLN A C 1
ATOM 578 O O . GLN A 1 76 ? -14.911 -9.906 23.055 1.00 95.31 76 GLN A O 1
ATOM 583 N N . LYS A 1 77 ? -13.941 -9.965 21.024 1.00 95.31 77 LYS A N 1
ATOM 584 C CA . LYS A 1 77 ? -13.688 -11.413 21.002 1.00 95.31 77 LYS A CA 1
ATOM 585 C C . LYS A 1 77 ? -12.267 -11.766 21.439 1.00 95.31 77 LYS A C 1
ATOM 587 O O . LYS A 1 77 ? -12.083 -12.761 22.135 1.00 95.31 77 LYS A O 1
ATOM 592 N N . TRP A 1 78 ? -11.284 -10.938 21.089 1.00 94.00 78 TRP A N 1
ATOM 593 C CA . TRP A 1 78 ? -9.871 -11.147 21.404 1.00 94.00 78 TRP A CA 1
ATOM 594 C C . TRP A 1 78 ? -9.249 -9.875 21.977 1.00 94.00 78 TRP A C 1
ATOM 596 O O . TRP A 1 78 ? -8.803 -9.002 21.240 1.00 94.00 78 TRP A O 1
ATOM 606 N N . LYS A 1 79 ? -9.216 -9.767 23.310 1.00 89.62 79 LYS A N 1
ATOM 607 C CA . LYS A 1 79 ? -8.811 -8.527 23.995 1.00 89.62 79 LYS A CA 1
ATOM 608 C C . LYS A 1 79 ? -7.372 -8.082 23.699 1.00 89.62 79 LYS A C 1
ATOM 610 O O . LYS A 1 79 ? -7.153 -6.889 23.538 1.00 89.62 79 LYS A O 1
ATOM 615 N N . ASN A 1 80 ? -6.433 -9.025 23.594 1.00 89.50 80 ASN A N 1
ATOM 616 C CA . ASN A 1 80 ? -4.991 -8.752 23.483 1.00 89.50 80 ASN A CA 1
ATOM 617 C C . ASN A 1 80 ? -4.422 -9.210 22.128 1.00 89.50 80 ASN A C 1
ATOM 619 O O . ASN A 1 80 ? -3.348 -9.800 22.076 1.00 89.50 80 ASN A O 1
ATOM 623 N N . VAL A 1 81 ? -5.186 -9.055 21.044 1.00 92.88 81 VAL A N 1
ATOM 624 C CA . VAL A 1 81 ? -4.692 -9.383 19.700 1.00 92.88 81 VAL A CA 1
ATOM 625 C C . VAL A 1 81 ? -3.910 -8.205 19.128 1.00 92.88 81 VAL A C 1
ATOM 627 O O . VAL A 1 81 ? -4.398 -7.074 19.163 1.00 92.88 81 VAL A O 1
ATOM 630 N N . GLU A 1 82 ? -2.732 -8.495 18.583 1.00 92.56 82 GLU A N 1
ATOM 631 C CA . GLU A 1 82 ? -1.940 -7.550 17.796 1.00 92.56 82 GLU A CA 1
ATOM 632 C C . GLU A 1 82 ? -2.580 -7.354 16.420 1.00 92.56 82 GLU A C 1
ATOM 634 O O . GLU A 1 82 ? -2.981 -8.320 15.757 1.00 92.56 82 GLU A O 1
ATOM 639 N N . ILE A 1 83 ? -2.707 -6.099 15.996 1.00 91.88 83 ILE A N 1
ATOM 640 C CA . ILE A 1 83 ? -3.407 -5.730 14.768 1.00 91.88 83 ILE A CA 1
ATOM 641 C C . ILE A 1 83 ? -2.480 -4.908 13.885 1.00 91.88 83 ILE A C 1
ATOM 643 O O . ILE A 1 83 ? -2.117 -3.800 14.252 1.00 91.88 83 ILE A O 1
ATOM 647 N N . LEU A 1 84 ? -2.180 -5.404 12.683 1.00 94.12 84 LEU A N 1
ATOM 648 C CA . LEU A 1 84 ? -1.449 -4.639 11.676 1.00 94.12 84 LEU A CA 1
ATOM 649 C C . LEU A 1 84 ? -2.409 -4.102 10.610 1.00 94.12 84 LEU A C 1
ATOM 651 O O . LEU A 1 84 ? -2.969 -4.864 9.813 1.00 94.12 84 LEU A O 1
ATOM 655 N N . VAL A 1 85 ? -2.586 -2.785 10.569 1.00 93.12 85 VAL A N 1
ATOM 656 C CA . VAL A 1 85 ? -3.406 -2.088 9.573 1.00 93.12 85 VAL A CA 1
ATOM 657 C C . VAL A 1 85 ? -2.574 -1.813 8.329 1.00 93.12 85 VAL A C 1
ATOM 659 O O . VAL A 1 85 ? -1.561 -1.127 8.390 1.00 93.12 85 VAL A O 1
ATOM 662 N N . ARG A 1 86 ? -2.999 -2.308 7.167 1.00 93.69 86 ARG A N 1
ATOM 663 C CA . ARG A 1 86 ? -2.356 -1.991 5.889 1.00 93.69 86 ARG A CA 1
ATOM 664 C C . ARG A 1 86 ? -3.308 -1.244 4.980 1.00 93.69 86 ARG A C 1
ATOM 666 O O . ARG A 1 86 ? -4.512 -1.504 4.963 1.00 93.69 86 ARG A O 1
ATOM 673 N N . GLY A 1 87 ? -2.764 -0.349 4.177 1.00 88.88 87 GLY A N 1
ATOM 674 C CA . GLY A 1 87 ? -3.518 0.350 3.148 1.00 88.88 87 GLY A CA 1
ATOM 675 C C . GLY A 1 87 ? -2.604 0.879 2.058 1.00 88.88 87 GLY A C 1
ATOM 676 O O . GLY A 1 87 ? -1.387 0.937 2.219 1.00 88.88 87 GLY A O 1
ATOM 677 N N . ASP A 1 88 ? -3.195 1.247 0.931 1.00 89.69 88 ASP A N 1
ATOM 678 C CA . ASP A 1 88 ? -2.476 1.990 -0.098 1.00 89.69 88 ASP A CA 1
ATOM 679 C C . ASP A 1 88 ? -2.303 3.469 0.287 1.00 89.69 88 ASP A C 1
ATOM 681 O O . ASP A 1 88 ? -2.724 3.935 1.350 1.00 89.69 88 ASP A O 1
ATOM 685 N N . SER A 1 89 ? -1.682 4.215 -0.619 1.00 88.38 89 SER A N 1
ATOM 686 C CA . SER A 1 89 ? -1.376 5.632 -0.456 1.00 88.38 89 SER A CA 1
ATOM 687 C C . SER A 1 89 ? -2.575 6.548 -0.296 1.00 88.38 89 SER A C 1
ATOM 689 O O . SER A 1 89 ? -2.424 7.634 0.267 1.00 88.38 89 SER A O 1
ATOM 691 N N . ALA A 1 90 ? -3.768 6.126 -0.713 1.00 87.75 90 ALA A N 1
ATOM 692 C CA . ALA A 1 90 ? -4.971 6.913 -0.506 1.00 87.75 90 ALA A CA 1
ATOM 693 C C . ALA A 1 90 ? -5.309 7.046 0.988 1.00 87.75 90 ALA A C 1
ATOM 695 O O . ALA A 1 90 ? -5.922 8.034 1.390 1.00 87.75 90 ALA A O 1
ATOM 696 N N . TYR A 1 91 ? -4.871 6.083 1.805 1.00 90.62 91 TYR A N 1
ATOM 697 C CA . TYR A 1 91 ? -5.185 5.978 3.229 1.00 90.62 91 TYR A CA 1
ATOM 698 C C . TYR A 1 91 ? -4.033 6.334 4.166 1.00 90.62 91 TYR A C 1
ATOM 700 O O . TYR A 1 91 ? -4.217 6.311 5.381 1.00 90.62 91 TYR A O 1
ATOM 708 N N . SER A 1 92 ? -2.877 6.716 3.618 1.00 91.50 92 SER A N 1
ATOM 709 C CA . SER A 1 92 ? -1.768 7.305 4.373 1.00 91.50 92 SER A CA 1
ATOM 710 C C . SER A 1 92 ? -2.149 8.717 4.836 1.00 91.50 92 SER A C 1
ATOM 712 O O . SER A 1 92 ? -1.709 9.722 4.274 1.00 91.50 92 SER A O 1
ATOM 714 N N . ARG A 1 93 ? -3.060 8.797 5.808 1.00 91.69 93 ARG A N 1
ATOM 715 C CA . ARG A 1 93 ? -3.623 10.031 6.362 1.00 91.69 93 ARG A CA 1
ATOM 716 C C . ARG A 1 93 ? -3.262 10.146 7.834 1.00 91.69 93 ARG A C 1
ATOM 718 O O . ARG A 1 93 ? -3.371 9.167 8.569 1.00 91.69 93 ARG A O 1
ATOM 725 N N . GLU A 1 94 ? -2.898 11.352 8.255 1.00 93.69 94 GLU A N 1
ATOM 726 C CA . GLU A 1 94 ? -2.435 11.636 9.618 1.00 93.69 94 GLU A CA 1
ATOM 727 C C . GLU A 1 94 ? -3.441 11.196 10.686 1.00 93.69 94 GLU A C 1
ATOM 729 O O . GLU A 1 94 ? -3.092 10.522 11.644 1.00 93.69 94 GLU A O 1
ATOM 734 N N . ASN A 1 95 ? -4.728 11.474 10.477 1.00 94.94 95 ASN A N 1
ATOM 735 C CA . ASN A 1 95 ? -5.777 11.064 11.409 1.00 94.94 95 ASN A CA 1
ATOM 736 C C . ASN A 1 95 ? -5.907 9.537 11.557 1.00 94.94 95 ASN A C 1
ATOM 738 O O . ASN A 1 95 ? -6.321 9.065 12.611 1.00 94.94 95 ASN A O 1
ATOM 742 N N . ILE A 1 96 ? -5.584 8.764 10.516 1.00 95.12 96 ILE A N 1
ATOM 743 C CA . ILE A 1 96 ? -5.611 7.298 10.558 1.00 95.12 96 ILE A CA 1
ATOM 744 C C . ILE A 1 96 ? -4.351 6.775 11.247 1.00 95.12 96 ILE A C 1
ATOM 746 O O . ILE A 1 96 ? -4.460 5.926 12.131 1.00 95.12 96 ILE A O 1
ATOM 750 N N . MET A 1 97 ? -3.179 7.286 10.861 1.00 95.25 97 MET A N 1
ATOM 751 C CA . MET A 1 97 ? -1.885 6.880 11.422 1.00 95.25 97 MET A CA 1
ATOM 752 C C . MET A 1 97 ? -1.794 7.233 12.905 1.00 95.25 97 MET A C 1
ATOM 754 O O . MET A 1 97 ? -1.645 6.332 13.725 1.00 95.25 97 MET A O 1
ATOM 758 N N . GLY A 1 98 ? -2.045 8.493 13.266 1.00 96.56 98 GLY A N 1
ATOM 759 C CA . GLY A 1 98 ? -2.047 8.940 14.658 1.00 96.56 98 GLY A CA 1
ATOM 760 C C . GLY A 1 98 ? -3.101 8.230 15.511 1.00 96.56 98 GLY A C 1
ATOM 761 O O . GLY A 1 98 ? -2.874 7.957 16.690 1.00 96.56 98 GLY A O 1
ATOM 762 N N . TRP A 1 99 ? -4.246 7.838 14.930 1.00 96.88 99 TRP A N 1
ATOM 763 C CA . TRP A 1 99 ? -5.177 6.971 15.653 1.00 96.88 99 TRP A CA 1
ATOM 764 C C . TRP A 1 99 ? -4.579 5.586 15.905 1.00 96.88 99 TRP A C 1
ATOM 766 O O . TRP A 1 99 ? -4.674 5.124 17.037 1.00 96.88 99 TRP A O 1
ATOM 776 N N . CYS A 1 100 ? -3.954 4.939 14.917 1.00 95.56 100 CYS A N 1
ATOM 777 C CA . CYS A 1 100 ? -3.299 3.641 15.122 1.00 95.56 100 CYS A CA 1
ATOM 778 C C . CYS A 1 100 ? -2.237 3.729 16.231 1.00 95.56 100 CYS A C 1
ATOM 780 O O . CYS A 1 100 ? -2.290 2.942 17.167 1.00 95.56 100 CYS A O 1
ATOM 782 N N . GLU A 1 101 ? -1.380 4.753 16.204 1.00 95.38 101 GLU A N 1
ATOM 783 C CA . GLU A 1 101 ? -0.335 4.997 17.216 1.00 95.38 101 GLU A CA 1
ATOM 784 C C . GLU A 1 101 ? -0.901 5.213 18.623 1.00 95.38 101 GLU A C 1
ATOM 786 O O . GLU A 1 101 ? -0.318 4.779 19.615 1.00 95.38 101 GLU A O 1
ATOM 791 N N . SER A 1 102 ? -2.072 5.848 18.726 1.00 96.25 102 SER A N 1
ATOM 792 C CA . SER A 1 102 ? -2.753 6.042 20.011 1.00 96.25 102 SER A CA 1
ATOM 793 C C . SER A 1 102 ? -3.294 4.743 20.625 1.00 96.25 102 SER A C 1
ATOM 795 O O . SER A 1 102 ? -3.695 4.734 21.791 1.00 96.25 102 SER A O 1
ATOM 797 N N . GLN A 1 103 ? -3.379 3.654 19.852 1.00 94.31 103 GLN A N 1
ATOM 798 C CA . GLN A 1 103 ? -3.946 2.386 20.295 1.00 94.31 103 GLN A CA 1
ATOM 799 C C . GLN A 1 103 ? -2.845 1.367 20.599 1.00 94.31 103 GLN A C 1
ATOM 801 O O . GLN A 1 103 ? -2.103 0.940 19.724 1.00 94.31 103 GLN A O 1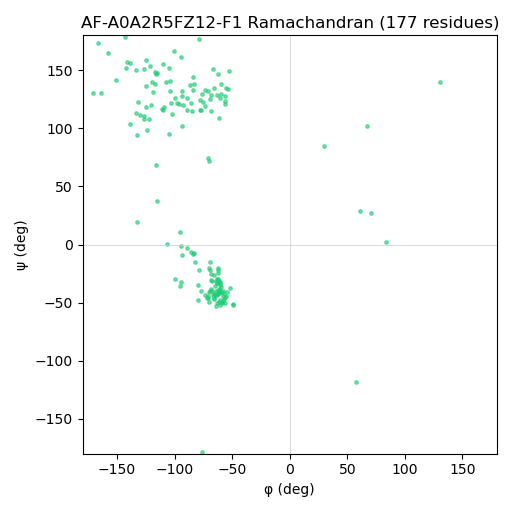
ATOM 806 N N . THR A 1 104 ? -2.809 0.859 21.831 1.00 92.69 104 THR A N 1
ATOM 807 C CA . THR A 1 104 ? -1.898 -0.236 22.204 1.00 92.69 104 THR A CA 1
ATOM 808 C C . THR A 1 104 ? -2.163 -1.480 21.356 1.00 92.69 104 THR A C 1
ATOM 810 O O . THR A 1 104 ? -3.314 -1.912 21.283 1.00 92.69 104 THR A O 1
ATOM 813 N N . GLY A 1 105 ? -1.129 -2.062 20.748 1.00 89.31 105 GLY A N 1
ATOM 814 C CA . GLY A 1 105 ? -1.227 -3.269 19.916 1.00 89.31 105 GLY A CA 1
ATOM 815 C C . GLY A 1 105 ? -1.937 -3.060 18.573 1.00 89.31 105 GLY A C 1
ATOM 816 O O . GLY A 1 105 ? -2.616 -3.964 18.073 1.00 89.31 105 GLY A O 1
ATOM 817 N N . VAL A 1 106 ? -1.885 -1.833 18.040 1.00 93.69 106 VAL A N 1
ATOM 818 C CA . VAL A 1 106 ? -2.270 -1.517 16.660 1.00 93.69 106 VAL A CA 1
ATOM 819 C C . VAL A 1 106 ? -1.084 -0.873 15.954 1.00 93.69 106 VAL A C 1
ATOM 821 O O . VAL A 1 106 ? -0.767 0.286 16.191 1.00 93.69 106 VAL A O 1
ATOM 824 N N . ASP A 1 107 ? -0.479 -1.616 15.040 1.00 92.50 107 ASP A N 1
ATOM 825 C CA . ASP A 1 107 ? 0.566 -1.125 14.148 1.00 92.50 107 ASP A CA 1
ATOM 826 C C . ASP A 1 107 ? -0.014 -0.823 12.764 1.00 92.50 107 ASP A C 1
ATOM 828 O O . ASP A 1 107 ? -1.121 -1.259 12.419 1.00 92.50 107 ASP A O 1
ATOM 832 N N . TYR A 1 108 ? 0.740 -0.112 11.925 1.00 91.81 108 TYR A N 1
ATOM 833 C CA . TYR A 1 108 ? 0.314 0.181 10.560 1.00 91.81 108 TYR A CA 1
ATOM 834 C C . TYR A 1 108 ? 1.448 0.138 9.531 1.00 91.81 108 TYR A C 1
ATOM 836 O O . TYR A 1 108 ? 2.608 0.401 9.827 1.00 91.81 108 TYR A O 1
ATOM 844 N N . VAL A 1 109 ? 1.088 -0.182 8.284 1.00 92.50 109 VAL A N 1
ATOM 845 C CA . VAL A 1 109 ? 1.945 -0.088 7.093 1.00 92.50 109 VAL A CA 1
ATOM 846 C C . VAL A 1 109 ? 1.110 0.467 5.945 1.00 92.50 109 VAL A C 1
ATOM 848 O O . VAL A 1 109 ? 0.308 -0.249 5.336 1.00 92.50 109 VAL A O 1
ATOM 851 N N . PHE A 1 110 ? 1.311 1.741 5.623 1.00 89.94 110 PHE A N 1
ATOM 852 C CA . PHE A 1 110 ? 0.670 2.377 4.478 1.00 89.94 110 PHE A CA 1
ATOM 853 C C . PHE A 1 110 ? 1.649 2.538 3.320 1.00 89.94 110 PHE A C 1
ATOM 855 O O . PHE A 1 110 ? 2.817 2.870 3.512 1.00 89.94 110 PHE A O 1
ATOM 862 N N . GLY A 1 111 ? 1.163 2.320 2.098 1.00 89.38 111 GLY A N 1
ATOM 863 C CA . GLY A 1 111 ? 1.851 2.841 0.922 1.00 89.38 111 GLY A CA 1
ATOM 864 C C . GLY A 1 111 ? 1.877 4.366 0.993 1.00 89.38 111 GLY A C 1
ATOM 865 O O . GLY A 1 111 ? 0.934 4.966 1.493 1.00 89.38 111 GLY A O 1
ATOM 866 N N . LEU A 1 112 ? 2.922 5.008 0.482 1.00 86.81 112 LEU A N 1
ATOM 867 C CA . LEU A 1 112 ? 2.977 6.465 0.381 1.00 86.81 112 LEU A CA 1
ATOM 868 C C . LEU A 1 112 ? 2.822 6.876 -1.081 1.00 86.81 112 LEU A C 1
ATOM 870 O O . LEU A 1 112 ? 3.344 6.216 -1.980 1.00 86.81 112 LEU A O 1
ATOM 874 N N . ALA A 1 113 ? 2.073 7.949 -1.337 1.00 87.12 113 ALA A N 1
ATOM 875 C CA . ALA A 1 113 ? 1.948 8.474 -2.691 1.00 87.12 113 ALA A CA 1
ATOM 876 C C . ALA A 1 113 ? 3.298 9.032 -3.158 1.00 87.12 113 ALA A C 1
ATOM 878 O O . ALA A 1 113 ? 4.097 9.530 -2.354 1.00 87.12 113 ALA A O 1
ATOM 879 N N . GLN A 1 114 ? 3.530 8.984 -4.470 1.00 87.56 114 GLN A N 1
ATOM 880 C CA . GLN A 1 114 ? 4.674 9.661 -5.066 1.00 87.56 114 GLN A CA 1
ATOM 881 C C . GLN A 1 114 ? 4.652 11.142 -4.679 1.00 87.56 114 GLN A C 1
ATOM 883 O O . GLN A 1 114 ? 3.615 11.802 -4.727 1.00 87.56 114 GLN A O 1
ATOM 888 N N . ASN A 1 115 ? 5.808 11.659 -4.278 1.00 89.44 115 ASN A N 1
ATOM 889 C CA . ASN A 1 115 ? 5.986 13.065 -3.954 1.00 89.44 115 ASN A CA 1
ATOM 890 C C . ASN A 1 115 ? 7.344 13.542 -4.460 1.00 89.44 115 ASN A C 1
ATOM 892 O O . ASN A 1 115 ? 8.264 12.744 -4.648 1.00 89.44 115 ASN A O 1
ATOM 896 N N . SER A 1 116 ? 7.461 14.852 -4.665 1.00 91.75 116 SER A N 1
ATOM 897 C CA . SER A 1 116 ? 8.649 15.477 -5.250 1.00 91.75 116 SER A CA 1
ATOM 898 C C . SER A 1 116 ? 9.929 15.120 -4.496 1.00 91.75 116 SER A C 1
ATOM 900 O O . SER A 1 116 ? 10.933 14.804 -5.127 1.00 91.75 116 SER A O 1
ATOM 902 N N . ARG A 1 117 ? 9.892 15.093 -3.159 1.00 90.12 117 ARG A N 1
ATOM 903 C CA . ARG A 1 117 ? 11.049 14.725 -2.336 1.00 90.12 117 ARG A CA 1
ATOM 904 C C . ARG A 1 117 ? 11.488 13.283 -2.589 1.00 90.12 117 ARG A C 1
ATOM 906 O O . ARG A 1 117 ? 12.666 13.058 -2.848 1.00 90.12 117 ARG A O 1
ATOM 913 N N . LEU A 1 118 ? 10.566 12.319 -2.545 1.00 87.62 118 LEU A N 1
ATOM 914 C CA . LEU A 1 118 ? 10.896 10.917 -2.813 1.00 87.62 118 LEU A CA 1
ATOM 915 C C . LEU A 1 118 ? 11.396 10.712 -4.243 1.00 87.62 118 LEU A C 1
ATOM 917 O O . LEU A 1 118 ? 12.406 10.040 -4.416 1.00 87.62 118 LEU A O 1
ATOM 921 N N . ILE A 1 119 ? 10.757 11.343 -5.234 1.00 90.19 119 ILE A N 1
ATOM 922 C CA . ILE A 1 119 ? 1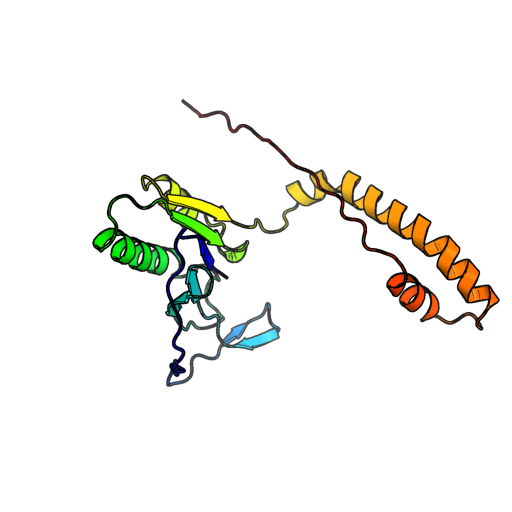1.190 11.282 -6.638 1.00 90.19 119 ILE A CA 1
ATOM 923 C C . ILE A 1 119 ? 12.642 11.750 -6.760 1.00 90.19 119 ILE A C 1
ATOM 925 O O . ILE A 1 119 ? 13.474 11.023 -7.297 1.00 90.19 119 ILE A O 1
ATOM 929 N N . GLN A 1 120 ? 12.971 12.911 -6.186 1.00 91.44 120 GLN A N 1
ATOM 930 C CA . GLN A 1 120 ? 14.336 13.446 -6.181 1.00 91.44 120 GLN A CA 1
ATOM 931 C C . GLN A 1 120 ? 15.332 12.481 -5.525 1.00 91.44 120 GLN A C 1
ATOM 933 O O . GLN A 1 120 ? 16.422 12.247 -6.043 1.00 91.44 120 GLN A O 1
ATOM 938 N N . MET A 1 121 ? 14.949 11.853 -4.412 1.00 89.31 121 MET A N 1
ATOM 939 C CA . MET A 1 121 ? 15.797 10.881 -3.718 1.00 89.31 121 MET A CA 1
ATOM 940 C C . MET A 1 121 ? 15.989 9.569 -4.495 1.00 89.31 121 MET A C 1
ATOM 942 O O . MET A 1 121 ? 16.971 8.859 -4.240 1.00 89.31 121 MET A O 1
ATOM 946 N N . THR A 1 122 ? 15.085 9.233 -5.421 1.00 90.12 122 THR A N 1
ATOM 947 C CA . THR A 1 122 ? 15.146 8.014 -6.241 1.00 90.12 122 THR A CA 1
ATOM 948 C C . THR A 1 122 ? 15.822 8.196 -7.597 1.00 90.12 122 THR A C 1
ATOM 950 O O . THR A 1 122 ? 16.112 7.179 -8.219 1.00 90.12 122 THR A O 1
ATOM 953 N N . ILE A 1 123 ? 16.147 9.425 -8.030 1.00 91.62 123 ILE A N 1
ATOM 954 C CA . ILE A 1 123 ? 16.736 9.711 -9.359 1.00 91.62 123 ILE A CA 1
ATOM 955 C C . ILE A 1 123 ? 17.924 8.796 -9.666 1.00 91.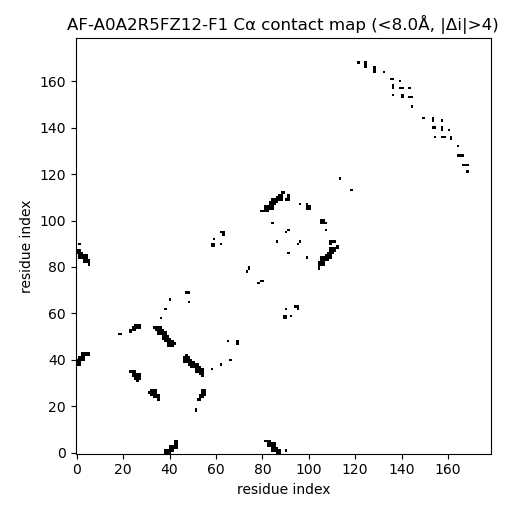62 123 ILE A C 1
ATOM 957 O O . ILE A 1 123 ? 17.930 8.108 -10.676 1.00 91.62 123 ILE A O 1
ATOM 961 N N . ALA A 1 124 ? 18.906 8.713 -8.765 1.00 91.44 124 ALA A N 1
ATOM 962 C CA . ALA A 1 124 ? 20.093 7.888 -9.001 1.00 91.44 124 ALA A CA 1
ATOM 963 C C . ALA A 1 124 ? 19.763 6.394 -9.181 1.00 91.44 124 ALA A C 1
ATOM 965 O O . ALA A 1 124 ? 20.453 5.692 -9.914 1.00 91.44 124 ALA A O 1
ATOM 966 N N . THR A 1 125 ? 18.719 5.898 -8.512 1.00 90.94 125 THR A N 1
ATOM 967 C CA . THR A 1 125 ? 18.262 4.508 -8.640 1.00 90.94 125 THR A CA 1
ATOM 968 C C . THR A 1 125 ? 17.485 4.306 -9.939 1.00 90.94 125 THR A C 1
ATOM 970 O O . THR A 1 125 ? 17.708 3.302 -10.606 1.00 90.94 125 THR A O 1
ATOM 973 N N . GLN A 1 126 ? 16.646 5.273 -10.328 1.00 89.56 126 GLN A N 1
ATOM 974 C CA . GLN A 1 126 ? 15.934 5.280 -11.611 1.00 89.56 126 GLN A CA 1
ATOM 975 C C . GLN A 1 126 ? 16.919 5.275 -12.780 1.00 89.56 126 GLN A C 1
ATOM 977 O O . GLN A 1 126 ? 16.887 4.351 -13.580 1.00 89.56 126 GLN A O 1
ATOM 982 N N . SER A 1 127 ? 17.888 6.196 -12.799 1.00 91.81 127 SER A N 1
ATOM 983 C CA . SER A 1 127 ? 18.905 6.249 -13.856 1.00 91.81 127 SER A CA 1
ATOM 984 C C . SER A 1 127 ? 19.740 4.970 -13.935 1.00 91.81 127 SER A C 1
ATOM 986 O O . SER A 1 127 ? 20.173 4.570 -15.010 1.00 91.81 127 SER A O 1
ATOM 988 N N . LYS A 1 128 ? 19.992 4.300 -12.804 1.00 91.06 128 LYS A N 1
ATOM 989 C CA . LYS A 1 128 ? 20.717 3.023 -12.800 1.00 91.06 128 LYS A CA 1
ATOM 990 C C . LYS A 1 128 ? 19.884 1.898 -13.418 1.00 91.06 128 LYS A C 1
ATOM 992 O O . LYS A 1 128 ? 20.431 1.111 -14.183 1.00 91.06 128 LYS A O 1
ATOM 997 N N . ALA A 1 129 ? 18.588 1.855 -13.108 1.00 90.81 129 ALA A N 1
ATOM 998 C CA . ALA A 1 129 ? 17.651 0.899 -13.687 1.00 90.81 129 ALA A CA 1
ATOM 999 C C . ALA A 1 129 ? 17.449 1.136 -15.194 1.00 90.81 129 ALA A C 1
ATOM 1001 O O . ALA A 1 129 ? 17.504 0.182 -15.962 1.00 90.81 129 ALA A O 1
ATOM 1002 N N . GLU A 1 130 ? 17.294 2.395 -15.615 1.00 90.25 130 GLU A N 1
ATOM 1003 C CA . GLU A 1 130 ? 17.195 2.796 -17.027 1.00 90.25 130 GLU A CA 1
ATOM 1004 C C . GLU A 1 130 ? 18.445 2.376 -17.809 1.00 90.25 130 GLU A C 1
ATOM 1006 O O . GLU A 1 130 ? 18.342 1.685 -18.817 1.00 90.25 130 GLU A O 1
ATOM 1011 N N . ASN A 1 131 ? 19.639 2.699 -17.301 1.00 92.31 131 ASN A N 1
ATOM 1012 C CA . ASN A 1 131 ? 20.890 2.329 -17.963 1.00 92.31 131 ASN A CA 1
ATOM 1013 C C . ASN A 1 131 ? 21.077 0.810 -18.084 1.00 92.31 131 ASN A C 1
ATOM 1015 O O . ASN A 1 131 ? 21.574 0.338 -19.102 1.00 92.31 131 ASN A O 1
ATOM 1019 N N . GLU A 1 132 ? 20.718 0.036 -17.056 1.00 91.81 132 GLU A N 1
ATOM 1020 C CA . GLU A 1 132 ? 20.800 -1.427 -17.133 1.00 91.81 132 GLU A CA 1
ATOM 1021 C C . GLU A 1 132 ? 19.823 -1.986 -18.172 1.00 91.81 132 GLU A C 1
ATOM 1023 O O . GLU A 1 132 ? 20.188 -2.875 -18.941 1.00 91.81 132 GLU A O 1
ATOM 1028 N N . PHE A 1 133 ? 18.597 -1.462 -18.208 1.00 91.00 133 PHE A N 1
ATOM 1029 C CA . PHE A 1 133 ? 17.599 -1.872 -19.188 1.00 91.00 133 PHE A CA 1
ATOM 1030 C C . PHE A 1 133 ? 18.083 -1.604 -20.618 1.00 91.00 133 PHE A C 1
ATOM 1032 O O . PHE A 1 133 ? 18.084 -2.522 -21.434 1.00 91.00 133 PHE A O 1
ATOM 1039 N N . GLU A 1 134 ? 18.602 -0.406 -20.891 1.00 90.94 134 GLU A N 1
ATOM 1040 C CA . GLU A 1 134 ? 19.173 -0.046 -22.196 1.00 90.94 134 GLU A CA 1
ATOM 1041 C C . GLU A 1 134 ? 20.350 -0.952 -22.592 1.00 90.94 134 GLU A C 1
ATOM 1043 O O . GLU A 1 134 ? 20.447 -1.415 -23.731 1.00 90.94 134 GLU A O 1
ATOM 1048 N N . GLN A 1 135 ? 21.226 -1.284 -21.636 1.00 92.44 135 GLN A N 1
ATOM 1049 C CA . GLN A 1 135 ? 22.344 -2.206 -21.867 1.00 92.44 135 GLN A CA 1
ATOM 1050 C C . GLN A 1 135 ? 21.885 -3.624 -22.226 1.00 92.44 135 GLN A C 1
ATOM 1052 O O . GLN A 1 135 ? 22.565 -4.300 -22.999 1.00 92.44 135 GLN A O 1
ATOM 1057 N N . LYS A 1 136 ? 20.753 -4.084 -21.680 1.00 92.25 136 LYS A N 1
ATOM 1058 C CA . LYS A 1 136 ? 20.152 -5.382 -22.027 1.00 92.25 136 LYS A CA 1
ATOM 1059 C C . LYS A 1 136 ? 19.371 -5.332 -23.339 1.00 92.25 136 LYS A C 1
ATOM 1061 O O . LYS A 1 136 ? 19.391 -6.309 -24.082 1.00 92.25 136 LYS A O 1
ATOM 1066 N N . LEU A 1 137 ? 18.715 -4.210 -23.632 1.00 92.69 137 LEU A N 1
ATOM 1067 C CA . LEU A 1 137 ? 17.893 -4.021 -24.826 1.00 92.69 137 LEU A CA 1
ATOM 1068 C C . LEU A 1 137 ? 18.737 -3.930 -26.097 1.00 92.69 137 LEU A C 1
ATOM 1070 O O . LEU A 1 137 ? 18.446 -4.620 -27.073 1.00 92.69 137 LEU A O 1
ATOM 1074 N N . SER A 1 138 ? 19.813 -3.141 -26.069 1.00 91.19 138 SER A N 1
ATOM 1075 C CA . SER A 1 138 ? 20.690 -2.907 -27.223 1.00 91.19 138 SER A CA 1
ATOM 1076 C C . SER A 1 138 ? 21.150 -4.184 -27.958 1.00 91.19 138 SER A C 1
ATOM 1078 O O . SER A 1 138 ? 20.962 -4.253 -29.177 1.00 91.19 138 SER A O 1
ATOM 1080 N N . PRO A 1 139 ? 21.699 -5.225 -27.293 1.00 93.25 139 PRO A N 1
ATOM 1081 C CA . PRO A 1 139 ? 22.130 -6.441 -27.985 1.00 93.25 139 PRO A CA 1
ATOM 1082 C C . PRO A 1 139 ? 20.965 -7.252 -28.567 1.00 93.25 139 PRO A C 1
ATOM 1084 O O . PRO A 1 139 ? 21.137 -7.887 -29.605 1.00 93.25 139 PRO A O 1
ATOM 1087 N N . ILE A 1 140 ? 19.787 -7.230 -27.934 1.00 91.94 140 ILE A N 1
ATOM 1088 C CA . ILE A 1 140 ? 18.604 -7.961 -28.413 1.00 91.94 140 ILE A CA 1
ATOM 1089 C C . ILE A 1 140 ? 18.038 -7.282 -29.658 1.00 91.94 140 ILE A C 1
ATOM 1091 O O . ILE A 1 140 ? 17.785 -7.961 -30.649 1.00 91.94 140 ILE A O 1
ATOM 1095 N N . VAL A 1 141 ? 17.893 -5.954 -29.635 1.00 91.25 141 VAL A N 1
ATOM 1096 C CA . VAL A 1 141 ? 17.446 -5.181 -30.804 1.00 91.25 141 VAL A CA 1
ATOM 1097 C C . VAL A 1 141 ? 18.407 -5.397 -31.968 1.00 91.25 141 VAL A C 1
ATOM 1099 O O . VAL A 1 141 ? 17.972 -5.805 -33.040 1.00 91.25 141 VAL A O 1
ATOM 1102 N N . SER A 1 142 ? 19.716 -5.249 -31.732 1.00 91.12 142 SER A N 1
ATOM 1103 C CA . SER A 1 142 ? 20.730 -5.472 -32.767 1.00 91.12 142 SER A CA 1
ATOM 1104 C C . SER A 1 142 ? 20.670 -6.889 -33.345 1.00 91.12 142 SER A C 1
ATOM 1106 O O . SER A 1 142 ? 20.797 -7.062 -34.553 1.00 91.12 142 SER A O 1
ATOM 1108 N N . PHE A 1 143 ? 20.443 -7.908 -32.512 1.00 91.81 143 PHE A N 1
ATOM 1109 C CA . PHE A 1 143 ? 20.266 -9.279 -32.984 1.00 91.81 143 PHE A CA 1
ATOM 1110 C C . PHE A 1 143 ? 18.995 -9.440 -33.829 1.00 91.81 143 PHE A C 1
ATOM 1112 O O . PHE A 1 143 ? 19.049 -10.021 -34.912 1.00 91.81 143 PHE A O 1
ATOM 1119 N N . LEU A 1 144 ? 17.859 -8.908 -33.379 1.00 90.56 144 LEU A N 1
ATOM 1120 C CA . LEU A 1 144 ? 16.588 -9.013 -34.097 1.00 90.56 144 LEU A CA 1
ATOM 1121 C C . LEU A 1 144 ? 16.614 -8.272 -35.442 1.00 90.56 144 LEU A C 1
ATOM 1123 O O . LEU A 1 144 ? 16.085 -8.795 -36.418 1.00 90.56 144 LEU A O 1
ATOM 1127 N N . GLU A 1 145 ? 17.301 -7.134 -35.537 1.00 90.56 145 GLU A N 1
ATOM 1128 C CA . GLU A 1 145 ? 17.526 -6.411 -36.800 1.00 90.56 145 GLU A CA 1
ATOM 1129 C C . GLU A 1 145 ? 18.334 -7.223 -37.830 1.00 90.56 145 GLU A C 1
ATOM 1131 O O . GLU A 1 145 ? 18.240 -6.965 -39.028 1.00 90.56 145 GLU A O 1
ATOM 1136 N N . THR A 1 146 ? 19.114 -8.228 -37.404 1.00 91.06 146 THR A N 1
ATOM 1137 C CA . THR A 1 146 ? 19.773 -9.154 -38.349 1.00 91.06 146 THR A CA 1
ATOM 1138 C C . THR A 1 146 ? 18.838 -10.234 -38.891 1.00 91.06 146 THR A C 1
ATOM 1140 O O . THR A 1 146 ? 19.117 -10.812 -39.943 1.00 91.06 146 THR A O 1
ATOM 1143 N N . LEU A 1 147 ? 17.748 -10.530 -38.178 1.00 90.38 147 LEU A N 1
ATOM 1144 C CA . LEU A 1 147 ? 16.801 -11.595 -38.516 1.00 90.38 147 LEU A CA 1
ATOM 1145 C C . LEU A 1 147 ? 15.552 -11.074 -39.230 1.00 90.38 147 LEU A C 1
ATOM 1147 O O . LEU A 1 147 ? 14.960 -11.797 -40.032 1.00 90.38 147 LEU A O 1
ATOM 1151 N N . PHE A 1 148 ? 15.153 -9.839 -38.938 1.00 88.56 148 PHE A N 1
ATOM 1152 C CA . PHE A 1 148 ? 13.919 -9.224 -39.410 1.00 88.56 148 PHE A CA 1
ATOM 1153 C C . PHE A 1 148 ? 14.195 -7.898 -40.120 1.00 88.56 148 PHE A C 1
ATOM 1155 O O . PHE A 1 148 ? 15.227 -7.262 -39.922 1.00 88.56 148 PHE A O 1
ATOM 1162 N N . ILE A 1 149 ? 13.251 -7.470 -40.960 1.00 85.06 149 ILE A N 1
ATOM 1163 C CA . ILE A 1 149 ? 13.283 -6.124 -41.539 1.00 85.06 149 ILE A CA 1
ATOM 1164 C C . ILE A 1 149 ? 13.031 -5.133 -40.389 1.00 85.06 149 ILE A C 1
ATOM 1166 O O . ILE A 1 149 ? 12.055 -5.332 -39.665 1.00 85.06 149 ILE A O 1
ATOM 1170 N N . PRO A 1 150 ? 13.874 -4.100 -40.205 1.00 77.88 150 PRO A N 1
ATOM 1171 C CA . PRO A 1 150 ? 13.679 -3.114 -39.148 1.00 77.88 150 PRO A CA 1
ATOM 1172 C C . PRO A 1 150 ? 12.300 -2.451 -39.249 1.00 77.88 150 PRO A C 1
ATOM 1174 O O . PRO A 1 150 ? 11.931 -1.954 -40.314 1.00 77.88 150 PRO A O 1
ATOM 1177 N N . ASP A 1 151 ? 11.562 -2.450 -38.140 1.00 81.31 151 ASP A N 1
ATOM 1178 C CA . ASP A 1 151 ? 10.219 -1.877 -37.994 1.00 81.31 151 ASP A CA 1
ATOM 1179 C C . ASP A 1 151 ? 10.112 -1.152 -36.640 1.00 81.31 151 ASP A C 1
ATOM 1181 O O . ASP A 1 151 ? 10.848 -1.475 -35.703 1.00 81.31 151 ASP A O 1
ATOM 1185 N N . GLU A 1 152 ? 9.203 -0.182 -36.518 1.00 80.31 152 GLU A N 1
ATOM 1186 C CA . GLU A 1 152 ? 9.014 0.624 -35.302 1.00 80.31 152 GLU A CA 1
ATOM 1187 C C . GLU A 1 152 ? 8.584 -0.221 -34.091 1.00 80.31 152 GLU A C 1
ATOM 1189 O O . GLU A 1 152 ? 8.858 0.149 -32.950 1.00 80.31 152 GLU A O 1
ATOM 1194 N N . GLU A 1 153 ? 7.964 -1.381 -34.318 1.00 85.12 153 GLU A N 1
ATOM 1195 C CA . GLU A 1 153 ? 7.512 -2.290 -33.256 1.00 85.12 153 GLU A CA 1
ATOM 1196 C C . GLU A 1 153 ? 8.626 -3.201 -32.705 1.00 85.12 153 GLU A C 1
ATOM 1198 O O . GLU A 1 153 ? 8.490 -3.797 -31.633 1.00 85.12 153 GLU A O 1
ATOM 1203 N N . LEU A 1 154 ? 9.757 -3.310 -33.407 1.00 83.25 154 LEU A N 1
ATOM 1204 C CA . LEU A 1 154 ? 10.826 -4.262 -33.096 1.00 83.25 154 LEU A CA 1
ATOM 1205 C C . LEU A 1 154 ? 11.493 -4.012 -31.723 1.00 83.25 154 LEU A C 1
ATOM 1207 O O . LEU A 1 154 ? 11.705 -4.985 -30.992 1.00 83.25 154 LEU A O 1
ATOM 1211 N N . PRO A 1 155 ? 11.750 -2.760 -31.285 1.00 82.44 155 PRO A N 1
ATOM 1212 C CA . PRO A 1 155 ? 12.215 -2.478 -29.925 1.00 82.44 155 PRO A CA 1
ATOM 1213 C C . PRO A 1 155 ? 11.208 -2.876 -28.842 1.00 82.44 155 PRO A C 1
ATOM 1215 O O . PRO A 1 155 ? 11.598 -3.308 -27.757 1.00 82.44 155 PRO A O 1
ATOM 1218 N N . GLN A 1 156 ? 9.910 -2.765 -29.132 1.00 85.62 156 GLN A N 1
ATOM 1219 C CA . GLN A 1 156 ? 8.871 -3.142 -28.183 1.00 85.62 156 GLN A CA 1
ATOM 1220 C C . GLN A 1 156 ? 8.819 -4.661 -28.011 1.00 85.62 156 GLN A C 1
ATOM 1222 O O . GLN A 1 156 ? 8.841 -5.139 -26.880 1.00 85.62 156 GLN A O 1
ATOM 1227 N N . LEU A 1 157 ? 8.894 -5.422 -29.104 1.00 85.31 157 LEU A N 1
ATOM 1228 C CA . LEU A 1 157 ? 9.035 -6.878 -29.041 1.00 85.31 157 LEU A CA 1
ATOM 1229 C C . LEU A 1 157 ? 10.331 -7.301 -28.326 1.00 85.31 157 LEU A C 1
ATOM 1231 O O . LEU A 1 157 ? 10.321 -8.211 -27.501 1.00 85.31 157 LEU A O 1
ATOM 1235 N N . ALA A 1 158 ? 11.449 -6.619 -28.599 1.00 87.06 158 ALA A N 1
ATOM 1236 C CA . ALA A 1 158 ? 12.724 -6.878 -27.931 1.00 87.06 158 ALA A CA 1
ATOM 1237 C C . ALA A 1 158 ? 12.633 -6.679 -26.410 1.00 87.06 158 ALA A C 1
ATOM 1239 O O . ALA A 1 158 ? 13.237 -7.439 -25.652 1.00 87.06 158 ALA A O 1
ATOM 1240 N N . SER A 1 159 ? 11.854 -5.689 -25.961 1.00 86.75 159 SER A N 1
ATOM 1241 C CA . SER A 1 159 ? 11.654 -5.412 -24.538 1.00 86.75 159 SER A CA 1
ATOM 1242 C C . SER A 1 159 ? 10.946 -6.549 -23.796 1.00 86.75 159 SER A C 1
ATOM 1244 O O . SER A 1 159 ? 11.264 -6.804 -22.637 1.00 86.75 159 SER A O 1
ATOM 1246 N N . GLU A 1 160 ? 10.059 -7.292 -24.466 1.00 90.44 160 GLU A N 1
ATOM 1247 C CA . GLU A 1 160 ? 9.352 -8.439 -23.878 1.00 90.44 160 GLU A CA 1
ATOM 1248 C C . GLU A 1 160 ? 10.281 -9.635 -23.617 1.00 90.44 160 GLU A C 1
ATOM 1250 O O . GLU A 1 160 ? 9.974 -10.497 -22.793 1.00 90.44 160 GLU A O 1
ATOM 1255 N N . LEU A 1 161 ? 11.434 -9.681 -24.293 1.00 88.88 161 LEU A N 1
ATOM 1256 C CA . LEU A 1 161 ? 12.444 -10.730 -24.134 1.00 88.88 161 LEU A CA 1
ATOM 1257 C C . LEU A 1 161 ? 13.428 -10.444 -22.989 1.00 88.88 161 LEU A C 1
ATOM 1259 O O . LEU A 1 161 ? 14.260 -11.295 -22.669 1.00 88.88 161 LEU A O 1
ATOM 1263 N N . ILE A 1 162 ? 13.361 -9.259 -22.375 1.00 88.75 162 ILE A N 1
ATOM 1264 C CA . ILE A 1 162 ? 14.249 -8.857 -21.283 1.00 88.75 162 ILE A CA 1
ATOM 1265 C C . ILE A 1 162 ? 13.649 -9.288 -19.949 1.00 88.75 162 ILE A C 1
ATOM 1267 O O . ILE A 1 162 ? 12.532 -8.923 -19.589 1.00 88.75 162 ILE A O 1
ATOM 1271 N N . GLU A 1 163 ? 14.433 -10.016 -19.157 1.00 86.19 163 GLU A N 1
ATOM 1272 C CA . GLU A 1 163 ? 14.066 -10.294 -17.772 1.00 86.19 163 GLU A CA 1
ATOM 1273 C C . GLU A 1 163 ? 14.043 -9.008 -16.934 1.00 86.19 163 GLU A C 1
ATOM 1275 O O . GLU A 1 163 ? 14.981 -8.203 -16.955 1.00 86.19 163 GLU A O 1
ATOM 1280 N N . ASN A 1 164 ? 12.987 -8.851 -16.133 1.00 83.31 164 ASN A N 1
ATOM 1281 C CA . ASN A 1 164 ? 12.834 -7.716 -15.231 1.00 83.31 164 ASN A CA 1
ATOM 1282 C C . ASN A 1 164 ? 13.972 -7.657 -14.198 1.00 83.31 164 ASN A C 1
ATOM 1284 O O . ASN A 1 164 ? 14.165 -8.590 -13.418 1.00 83.31 164 ASN A O 1
ATOM 1288 N N . SER A 1 165 ? 14.651 -6.512 -14.115 1.00 80.06 165 SER A N 1
ATOM 1289 C CA . SER A 1 165 ? 15.565 -6.190 -13.013 1.00 80.06 165 SER A CA 1
ATOM 1290 C C . SER A 1 165 ? 14.843 -5.398 -11.930 1.00 80.06 165 SER A C 1
ATOM 1292 O O . SER A 1 165 ? 14.172 -4.408 -12.220 1.00 80.06 165 SER A O 1
ATOM 1294 N N . ILE A 1 166 ? 15.006 -5.793 -10.664 1.00 79.75 166 ILE A N 1
ATOM 1295 C CA . ILE A 1 166 ? 14.407 -5.089 -9.523 1.00 79.75 166 ILE A CA 1
ATOM 1296 C C . ILE A 1 166 ? 15.507 -4.401 -8.717 1.00 79.75 166 ILE A C 1
ATOM 1298 O O . ILE A 1 166 ? 16.336 -5.057 -8.088 1.00 79.75 166 ILE A O 1
ATOM 1302 N N . TRP A 1 167 ? 15.463 -3.070 -8.677 1.00 80.81 167 TRP A N 1
ATOM 1303 C CA . TRP A 1 167 ? 16.309 -2.255 -7.808 1.00 80.81 167 TRP A CA 1
ATOM 1304 C C . TRP A 1 167 ? 15.508 -1.741 -6.616 1.00 80.81 167 TRP A C 1
ATOM 1306 O O . TRP A 1 167 ? 14.426 -1.180 -6.781 1.00 80.81 167 TRP A O 1
ATOM 1316 N N . TYR A 1 168 ? 16.058 -1.887 -5.411 1.00 77.94 168 TYR A N 1
ATOM 1317 C CA . TYR A 1 168 ? 15.463 -1.354 -4.188 1.00 77.94 168 TYR A CA 1
ATOM 1318 C C . TYR A 1 168 ? 16.367 -0.301 -3.546 1.00 77.94 168 TYR A C 1
ATOM 1320 O O . TYR A 1 168 ? 17.595 -0.373 -3.608 1.00 77.94 168 TYR A O 1
ATOM 1328 N N . LYS A 1 169 ? 15.743 0.679 -2.890 1.00 76.25 169 LYS A N 1
ATOM 1329 C CA . LYS A 1 169 ? 16.409 1.643 -2.014 1.00 76.25 169 LYS A CA 1
ATOM 1330 C C . LYS A 1 169 ? 15.607 1.745 -0.724 1.00 76.25 169 LYS A C 1
ATOM 1332 O O . LYS A 1 169 ? 14.471 2.206 -0.754 1.00 76.25 169 LYS A O 1
ATOM 1337 N N . SER A 1 170 ? 16.197 1.298 0.384 1.00 77.56 170 SER A N 1
ATOM 1338 C CA . SER A 1 170 ? 15.648 1.570 1.714 1.00 77.56 170 SER A CA 1
ATOM 1339 C C . SER A 1 170 ? 16.120 2.941 2.179 1.00 77.56 170 SER A C 1
ATOM 1341 O O . SER A 1 170 ? 17.243 3.354 1.879 1.00 77.56 170 SER A O 1
ATOM 1343 N N . LEU A 1 171 ? 15.251 3.649 2.888 1.00 68.81 171 LEU A N 1
ATOM 1344 C CA . LEU A 1 171 ? 15.557 4.924 3.515 1.00 68.81 171 LEU A CA 1
ATOM 1345 C C . LEU A 1 171 ? 15.183 4.809 4.984 1.00 68.81 171 LEU A C 1
ATOM 1347 O O . LEU A 1 171 ? 14.001 4.824 5.320 1.00 68.81 171 LEU A O 1
ATOM 1351 N N . ASP A 1 172 ? 16.193 4.740 5.838 1.00 69.00 172 ASP A N 1
ATOM 1352 C CA . ASP A 1 172 ? 15.998 4.821 7.276 1.00 69.00 172 ASP A CA 1
ATOM 1353 C C . ASP A 1 172 ? 16.163 6.289 7.671 1.00 69.00 172 ASP A C 1
ATOM 1355 O O . ASP A 1 172 ? 17.207 6.898 7.422 1.00 69.00 172 ASP A O 1
ATOM 1359 N N . TYR A 1 173 ? 15.124 6.890 8.243 1.00 57.28 173 TYR A N 1
ATOM 1360 C CA . TYR A 1 173 ? 15.218 8.224 8.824 1.00 57.28 173 TYR A CA 1
ATOM 1361 C C . TYR A 1 173 ? 14.764 8.174 10.276 1.00 57.28 173 TYR A C 1
ATOM 1363 O O . TYR A 1 173 ? 13.764 7.547 10.614 1.00 57.28 173 TYR A O 1
ATOM 1371 N N . GLN A 1 174 ? 15.521 8.842 11.139 1.00 50.38 174 GLN A N 1
ATOM 1372 C CA . GLN A 1 174 ? 15.119 9.098 12.512 1.00 50.38 174 GLN A CA 1
ATOM 1373 C C . GLN A 1 174 ? 14.505 10.492 12.554 1.00 50.38 174 GLN A C 1
ATOM 1375 O O . GLN A 1 174 ? 15.147 11.475 12.183 1.00 50.38 174 GLN A O 1
ATOM 1380 N N . THR A 1 175 ? 13.251 10.588 12.977 1.00 45.31 175 THR A N 1
ATOM 1381 C CA . THR A 1 175 ? 12.686 11.864 13.409 1.00 45.31 175 THR A CA 1
ATOM 1382 C C . THR A 1 175 ? 13.207 12.131 14.813 1.00 45.31 175 THR A C 1
ATOM 1384 O O . THR A 1 175 ? 13.051 11.282 15.691 1.00 45.31 175 THR A O 1
ATOM 1387 N N . LEU A 1 176 ? 13.849 13.281 15.035 1.00 46.31 176 LEU A N 1
ATOM 1388 C CA . LEU A 1 176 ? 14.120 13.739 16.395 1.00 46.31 176 LEU A CA 1
ATOM 1389 C C . LEU A 1 176 ? 12.769 13.818 17.120 1.00 46.31 176 LEU A C 1
ATOM 1391 O O . LEU A 1 176 ? 11.855 14.474 16.626 1.00 46.31 176 LEU A O 1
ATOM 1395 N N . GLN A 1 177 ? 12.627 13.114 18.245 1.00 44.50 177 GLN A N 1
ATOM 1396 C CA . GLN A 1 177 ? 11.556 13.411 19.191 1.00 44.50 177 GLN A CA 1
ATOM 1397 C C . GLN A 1 177 ? 11.804 14.841 19.671 1.00 44.50 177 GLN A C 1
ATOM 1399 O O . GLN A 1 177 ? 12.795 15.095 20.354 1.00 44.50 177 GLN A O 1
ATOM 1404 N N . GLU A 1 178 ? 10.967 15.785 19.251 1.00 44.09 178 GLU A N 1
ATOM 1405 C CA . GLU A 1 178 ? 10.924 17.086 19.910 1.00 44.09 178 GLU A CA 1
ATOM 1406 C C . GLU A 1 178 ? 10.460 16.862 21.360 1.00 44.09 178 GLU A C 1
ATOM 1408 O O . GLU A 1 178 ? 9.492 16.135 21.600 1.00 44.09 178 GLU A O 1
ATOM 1413 N N . CYS A 1 179 ? 11.240 17.407 22.302 1.00 35.06 179 CYS A N 1
ATOM 1414 C CA . CYS A 1 179 ? 11.021 17.373 23.750 1.00 35.06 179 CYS A CA 1
ATOM 1415 C C . CYS A 1 179 ? 9.713 18.043 24.184 1.00 35.06 179 CYS A C 1
ATOM 1417 O O . CYS A 1 179 ? 9.344 19.068 23.566 1.00 35.06 179 CYS A O 1
#

Secondary structure (DSSP, 8-state):
-EEEE-S--------------S---EEETTTTEEEB--EEEEETTEEEEEE--BTTS-TTTTHHHHHHHHHHHHHHH-TT--EEEEE-GGG--HHHHHHHHHSTTEEEEE-----HHHHHHHHHHHHHHHHHHHHHHHHHHHHHHHHS---TTHHHHHHHTSPPP--------PPP---